Protein AF-0000000076349460 (afdb_homodimer)

Foldseek 3Di:
DPPPPPCVPDPPPPPDDDDPPPPPPPPPDPPPPPPPPPPPPVVVPVVVQAPPAPAAFDPDPPRVLLVLLVVVVCLVVVVDDDPVSHRDDPQVVVSVVCRNRVHDCNCSVVSNPVCPDPVHDVCVVCVSVVVVVVVVVVVVVVD/DDPPPPPVPDPPVPPDDDDPPPPPPPPDDPPPPPPPPPPPPPVCPVVVQAPPAPAAFDPDPPRVLLVLLVVVVCLVVQVDDDPVSHRDDPQVVVSVVCNNRVHDCNCSVVSNVVCPDPVHDVCVVCVSVVVVVVVVVVVVVVD

pLDDT: mean 71.78, std 30.07, range [22.56, 98.56]

Structure (mmCIF, N/CA/C/O backbone):
data_AF-0000000076349460-model_v1
#
loop_
_entity.id
_entity.type
_entity.pdbx_description
1 polymer 'DUF4373 domain-containing protein'
#
loop_
_atom_site.group_PDB
_atom_site.id
_atom_site.type_symbol
_atom_site.label_atom_id
_atom_site.label_alt_id
_atom_site.label_comp_id
_atom_site.label_asym_id
_atom_site.label_entity_id
_atom_site.label_seq_id
_atom_site.pdbx_PDB_ins_code
_atom_site.Cartn_x
_atom_site.Cartn_y
_atom_site.Cartn_z
_atom_site.occupancy
_atom_site.B_iso_or_equiv
_atom_site.auth_seq_id
_atom_site.auth_comp_id
_atom_site.auth_asym_id
_atom_site.auth_atom_id
_atom_site.pdbx_PDB_model_num
ATOM 1 N N . MET A 1 1 ? 68.25 60.25 -27.203 1 26.84 1 MET A N 1
ATOM 2 C CA . MET A 1 1 ? 69 59.219 -26.469 1 26.84 1 MET A CA 1
ATOM 3 C C . MET A 1 1 ? 68.938 59.5 -24.969 1 26.84 1 MET A C 1
ATOM 5 O O . MET A 1 1 ? 69.812 60.219 -24.438 1 26.84 1 MET A O 1
ATOM 9 N N . SER A 1 2 ? 67.812 59.781 -24.516 1 31.19 2 SER A N 1
ATOM 10 C CA . SER A 1 2 ? 67.312 60.219 -23.219 1 31.19 2 SER A CA 1
ATOM 11 C C . SER A 1 2 ? 67.625 59.188 -22.125 1 31.19 2 SER A C 1
ATOM 13 O O . SER A 1 2 ? 67.312 58 -22.266 1 31.19 2 SER A O 1
ATOM 15 N N . SER A 1 3 ? 68.75 59.438 -21.328 1 28.28 3 SER A N 1
ATOM 16 C CA . SER A 1 3 ? 69.5 58.625 -20.375 1 28.28 3 SER A CA 1
ATOM 17 C C . SER A 1 3 ? 68.562 58.156 -19.219 1 28.28 3 SER A C 1
ATOM 19 O O . SER A 1 3 ? 67.875 58.969 -18.641 1 28.28 3 SER A O 1
ATOM 21 N N . ILE A 1 4 ? 68.125 56.906 -19.172 1 29.41 4 ILE A N 1
ATOM 22 C CA . ILE A 1 4 ? 67.125 56.125 -18.391 1 29.41 4 ILE A CA 1
ATOM 23 C C . ILE A 1 4 ? 67.625 56 -16.938 1 29.41 4 ILE A C 1
ATOM 25 O O . ILE A 1 4 ? 68.625 55.344 -16.641 1 29.41 4 ILE A O 1
ATOM 29 N N . VAL A 1 5 ? 67.75 57.125 -16.219 1 27.08 5 VAL A N 1
ATOM 30 C CA . VAL A 1 5 ? 68.5 57.219 -14.969 1 27.08 5 VAL A CA 1
ATOM 31 C C . VAL A 1 5 ? 67.812 56.375 -13.883 1 27.08 5 VAL A C 1
ATOM 33 O O . VAL A 1 5 ? 66.625 56.594 -13.586 1 27.08 5 VAL A O 1
ATOM 36 N N . ASN A 1 6 ? 68.062 55.062 -13.836 1 26.44 6 ASN A N 1
ATOM 37 C CA . ASN A 1 6 ? 67.562 53.969 -12.977 1 26.44 6 ASN A CA 1
ATOM 38 C C . ASN A 1 6 ? 67.75 54.312 -11.5 1 26.44 6 ASN A C 1
ATOM 40 O O . ASN A 1 6 ? 68.938 54.312 -11.023 1 26.44 6 ASN A O 1
ATOM 44 N N . ASN A 1 7 ? 67.25 55.375 -11 1 25.12 7 ASN A N 1
ATOM 45 C CA . ASN A 1 7 ? 67.5 55.906 -9.672 1 25.12 7 ASN A CA 1
ATOM 46 C C . ASN A 1 7 ? 67.312 54.844 -8.594 1 25.12 7 ASN A C 1
ATOM 48 O O . ASN A 1 7 ? 66.125 54.406 -8.383 1 25.12 7 ASN A O 1
ATOM 52 N N . PHE A 1 8 ? 68.188 53.844 -8.516 1 30.62 8 PHE A N 1
ATOM 53 C CA . PHE A 1 8 ? 68.312 52.688 -7.633 1 30.62 8 PHE A CA 1
ATOM 54 C C . PHE A 1 8 ? 68.25 53.125 -6.172 1 30.62 8 PHE A C 1
ATOM 56 O O . PHE A 1 8 ? 69.062 53.875 -5.691 1 30.62 8 PHE A O 1
ATOM 63 N N . ALA A 1 9 ? 67.125 53.594 -5.793 1 26.09 9 ALA A N 1
ATOM 64 C CA . ALA A 1 9 ? 66.875 54.25 -4.508 1 26.09 9 ALA A CA 1
ATOM 65 C C . ALA A 1 9 ? 67.5 53.469 -3.369 1 26.09 9 ALA A C 1
ATOM 67 O O . ALA A 1 9 ? 67.625 52.25 -3.418 1 26.09 9 ALA A O 1
ATOM 68 N N . GLU A 1 10 ? 68.375 54.062 -2.547 1 26.27 10 GLU A N 1
ATOM 69 C CA . GLU A 1 10 ? 69.5 53.844 -1.632 1 26.27 10 GLU A CA 1
ATOM 70 C C . GLU A 1 10 ? 69.062 52.938 -0.473 1 26.27 10 GLU A C 1
ATOM 72 O O . GLU A 1 10 ? 69.938 52.219 0.083 1 26.27 10 GLU A O 1
ATOM 77 N N . ASN A 1 11 ? 68 53.188 0.235 1 28.48 11 ASN A N 1
ATOM 78 C CA . ASN A 1 11 ? 68.125 52.938 1.666 1 28.48 11 ASN A CA 1
ATOM 79 C C . ASN A 1 11 ? 68.312 51.438 1.958 1 28.48 11 ASN A C 1
ATOM 81 O O . ASN A 1 11 ? 67.312 50.688 1.853 1 28.48 11 ASN A O 1
ATOM 85 N N . SER A 1 12 ? 69.312 50.875 1.595 1 27.3 12 SER A N 1
ATOM 86 C CA . SER A 1 12 ? 69.875 49.531 1.654 1 27.3 12 SER A CA 1
ATOM 87 C C . SER A 1 12 ? 70 49.031 3.094 1 27.3 12 SER A C 1
ATOM 89 O O . SER A 1 12 ? 70.688 49.625 3.914 1 27.3 12 SER A O 1
ATOM 91 N N . VAL A 1 13 ? 68.938 48.688 3.674 1 27.67 13 VAL A N 1
ATOM 92 C CA . VAL A 1 13 ? 68.875 48.281 5.074 1 27.67 13 VAL A CA 1
ATOM 93 C C . VAL A 1 13 ? 69.812 47.125 5.305 1 27.67 13 VAL A C 1
ATOM 95 O O . VAL A 1 13 ? 69.812 46.125 4.562 1 27.67 13 VAL A O 1
ATOM 98 N N . THR A 1 14 ? 71 47.406 5.645 1 28.39 14 THR A N 1
ATOM 99 C CA . THR A 1 14 ? 72.062 46.469 5.902 1 28.39 14 THR A CA 1
ATOM 100 C C . THR A 1 14 ? 71.688 45.5 7.016 1 28.39 14 THR A C 1
ATOM 102 O O . THR A 1 14 ? 71.438 45.906 8.141 1 28.39 14 THR A O 1
ATOM 105 N N . MET A 1 15 ? 71 44.469 6.668 1 24.75 15 MET A N 1
ATOM 106 C CA . MET A 1 15 ? 70.625 43.438 7.602 1 24.75 15 MET A CA 1
ATOM 107 C C . MET A 1 15 ? 71.812 42.719 8.195 1 24.75 15 MET A C 1
ATOM 109 O O . MET A 1 15 ? 72.625 42.188 7.457 1 24.75 15 MET A O 1
ATOM 113 N N . ASN A 1 16 ? 72.312 43.312 9.242 1 25.19 16 ASN A N 1
ATOM 114 C CA . ASN A 1 16 ? 73.438 42.688 9.883 1 25.19 16 ASN A CA 1
ATOM 115 C C . ASN A 1 16 ? 73.125 41.25 10.305 1 25.19 16 ASN A C 1
ATOM 117 O O . ASN A 1 16 ? 72 40.938 10.641 1 25.19 16 ASN A O 1
ATOM 121 N N . ALA A 1 17 ? 74.125 40.219 10.102 1 25.92 17 ALA A N 1
ATOM 122 C CA . ALA A 1 17 ? 74.062 38.75 9.945 1 25.92 17 ALA A CA 1
ATOM 123 C C . ALA A 1 17 ? 73.438 38.094 11.164 1 25.92 17 ALA A C 1
ATOM 125 O O . ALA A 1 17 ? 72.5 37.312 11.023 1 25.92 17 ALA A O 1
ATOM 126 N N . GLY A 1 18 ? 74.062 37.812 12.164 1 27.78 18 GLY A N 1
ATOM 127 C CA . GLY A 1 18 ? 74.188 36.562 12.891 1 27.78 18 GLY A CA 1
ATOM 128 C C . GLY A 1 18 ? 73.062 36.312 13.883 1 27.78 18 GLY A C 1
ATOM 129 O O . GLY A 1 18 ? 72.938 35.188 14.398 1 27.78 18 GLY A O 1
ATOM 130 N N . SER A 1 19 ? 72.625 37.375 14.609 1 26.7 19 SER A N 1
ATOM 131 C CA . SER A 1 19 ? 72.188 37 15.961 1 26.7 19 SER A CA 1
ATOM 132 C C . SER A 1 19 ? 70.812 36.406 15.977 1 26.7 19 SER A C 1
ATOM 134 O O . SER A 1 19 ? 69.875 37 15.391 1 26.7 19 SER A O 1
ATOM 136 N N . THR A 1 20 ? 70.562 35.094 15.93 1 25.59 20 THR A N 1
ATOM 137 C CA . THR A 1 20 ? 69.312 34.375 15.797 1 25.59 20 THR A CA 1
ATOM 138 C C . THR A 1 20 ? 68.438 34.594 17.016 1 25.59 20 THR A C 1
ATOM 140 O O . THR A 1 20 ? 68.75 34.094 18.109 1 25.59 20 THR A O 1
ATOM 143 N N . MET A 1 21 ? 68.125 35.875 17.391 1 22.56 21 MET A N 1
ATOM 144 C CA . MET A 1 21 ? 67.375 36 18.656 1 22.56 21 MET A CA 1
ATOM 145 C C . MET A 1 21 ? 66 35.312 18.547 1 22.56 21 MET A C 1
ATOM 147 O O . MET A 1 21 ? 65.25 35.625 17.656 1 22.56 21 MET A O 1
ATOM 151 N N . ASN A 1 22 ? 65.812 34.031 18.906 1 24.3 22 ASN A N 1
ATOM 152 C CA . ASN A 1 22 ? 64.562 33.219 18.938 1 24.3 22 ASN A CA 1
ATOM 153 C C . ASN A 1 22 ? 63.5 33.844 19.812 1 24.3 22 ASN A C 1
ATOM 155 O O . ASN A 1 22 ? 63.5 33.656 21.031 1 24.3 22 ASN A O 1
ATOM 159 N N . GLY A 1 23 ? 63.375 35.156 19.844 1 23.62 23 GLY A N 1
ATOM 160 C CA . GLY A 1 23 ? 62.5 35.688 20.859 1 23.62 23 GLY A CA 1
ATOM 161 C C . GLY A 1 23 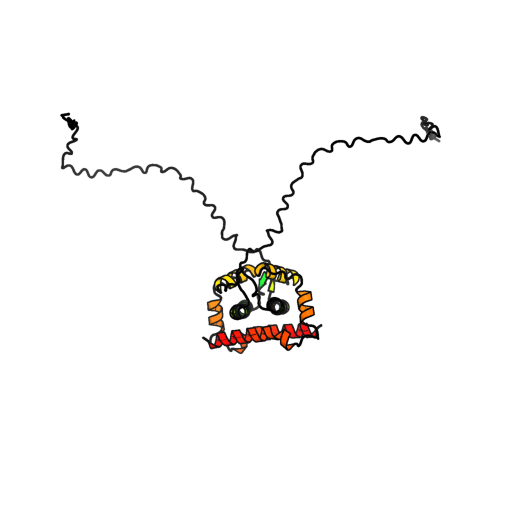? 61.062 35.25 20.672 1 23.62 23 GLY A C 1
ATOM 162 O O . GLY A 1 23 ? 60.594 35.094 19.547 1 23.62 23 GLY A O 1
ATOM 163 N N . ASP A 1 24 ? 60.469 34.5 21.625 1 28.61 24 ASP A N 1
ATOM 164 C CA . ASP A 1 24 ? 59.125 33.969 21.781 1 28.61 24 ASP A CA 1
ATOM 165 C C . ASP A 1 24 ? 58.094 35.094 21.781 1 28.61 24 ASP A C 1
ATOM 167 O O . ASP A 1 24 ? 58.125 35.969 22.641 1 28.61 24 ASP A O 1
ATOM 171 N N . VAL A 1 25 ? 57.906 35.719 20.625 1 30.31 25 VAL A N 1
ATOM 172 C CA . VAL A 1 25 ? 56.906 36.781 20.594 1 30.31 25 VAL A CA 1
ATOM 173 C C . VAL A 1 25 ? 55.531 36.25 20.984 1 30.31 25 VAL A C 1
ATOM 175 O O . VAL A 1 25 ? 55.031 35.281 20.375 1 30.31 25 VAL A O 1
ATOM 178 N N . HIS A 1 26 ? 55.125 36.312 22.219 1 30.25 26 HIS A N 1
ATOM 179 C CA . HIS A 1 26 ? 53.812 36 22.75 1 30.25 26 HIS A CA 1
ATOM 180 C C . HIS A 1 26 ? 52.75 36.938 22.172 1 30.25 26 HIS A C 1
ATOM 182 O O . HIS A 1 26 ? 52.844 38.156 22.328 1 30.25 26 HIS A O 1
ATOM 188 N N . ILE A 1 27 ? 52.281 36.688 21.047 1 25.67 27 ILE A N 1
ATOM 189 C CA . ILE A 1 27 ? 51.219 37.469 20.422 1 25.67 27 ILE A CA 1
ATOM 190 C C . ILE A 1 27 ? 49.938 37.312 21.219 1 25.67 27 ILE A C 1
ATOM 192 O O . ILE A 1 27 ? 49.469 36.219 21.469 1 25.67 27 ILE A O 1
ATOM 196 N N . GLU A 1 28 ? 49.656 38.281 22.062 1 25.88 28 GLU A N 1
ATOM 197 C CA . GLU A 1 28 ? 48.406 38.406 22.797 1 25.88 28 GLU A CA 1
ATOM 198 C C . GLU A 1 28 ? 47.219 38.375 21.859 1 25.88 28 GLU A C 1
ATOM 200 O O . GLU A 1 28 ? 47.219 39.062 20.828 1 25.88 28 GLU A O 1
ATOM 205 N N . ASN A 1 29 ? 46.531 37.281 21.891 1 25.89 29 ASN A N 1
ATOM 206 C CA . ASN A 1 29 ? 45.281 36.969 21.172 1 25.89 29 ASN A CA 1
ATOM 207 C C . ASN A 1 29 ? 44.25 38.062 21.344 1 25.89 29 ASN A C 1
ATOM 209 O O . ASN A 1 29 ? 43.875 38.406 22.453 1 25.89 29 ASN A O 1
ATOM 213 N N . VAL A 1 30 ? 44.25 39.094 20.5 1 29.33 30 VAL A N 1
ATOM 214 C CA . VAL A 1 30 ? 43.219 40.125 20.422 1 29.33 30 VAL A CA 1
ATOM 215 C C . VAL A 1 30 ? 41.844 39.469 20.516 1 29.33 30 VAL A C 1
ATOM 217 O O . VAL A 1 30 ? 41.625 38.375 19.969 1 29.33 30 VAL A O 1
ATOM 220 N N . ASN A 1 31 ? 41.094 39.844 21.547 1 27.72 31 ASN A N 1
ATOM 221 C CA . ASN A 1 31 ? 39.719 39.531 21.922 1 27.72 31 ASN A CA 1
ATOM 222 C C . ASN A 1 31 ? 38.75 39.688 20.75 1 27.72 31 ASN A C 1
ATOM 224 O O . ASN A 1 31 ? 38.562 40.781 20.25 1 27.72 31 ASN A O 1
ATOM 228 N N . GLN A 1 32 ? 38.844 38.875 19.703 1 28.86 32 GLN A N 1
ATOM 229 C CA . GLN A 1 32 ? 37.812 38.906 18.672 1 28.86 32 GLN A CA 1
ATOM 230 C C . GLN A 1 32 ? 36.438 39.031 19.297 1 28.86 32 GLN A C 1
ATOM 232 O O . GLN A 1 32 ? 36.156 38.406 20.328 1 28.86 32 GLN A O 1
ATOM 237 N N . GLY A 1 33 ? 35.781 40.188 19.078 1 31.7 33 GLY A N 1
ATOM 238 C CA . GLY A 1 33 ? 34.406 40.5 19.406 1 31.7 33 GLY A CA 1
ATOM 239 C C . GLY A 1 33 ? 33.469 39.312 19.25 1 31.7 33 GLY A C 1
ATOM 240 O O . GLY A 1 33 ? 33.75 38.375 18.484 1 31.7 33 GLY A O 1
ATOM 241 N N . LYS A 1 34 ? 32.75 39 20.312 1 32.41 34 LYS A N 1
ATOM 242 C CA . LYS A 1 34 ? 31.719 37.969 20.406 1 32.41 34 LYS A CA 1
ATOM 243 C C . LYS A 1 34 ? 30.781 38.031 19.203 1 32.41 34 LYS A C 1
ATOM 245 O O . LYS A 1 34 ? 30.141 39.062 18.953 1 32.41 34 LYS A O 1
ATOM 250 N N . ASP A 1 35 ? 31.25 37.594 18.078 1 32.47 35 ASP A N 1
ATOM 251 C CA . ASP A 1 35 ? 30.203 37.375 17.078 1 32.47 35 ASP A CA 1
ATOM 252 C C . ASP A 1 35 ? 28.938 36.812 17.719 1 32.47 35 ASP A C 1
ATOM 254 O O . ASP A 1 35 ? 29.016 35.844 18.484 1 32.47 35 ASP A O 1
ATOM 258 N N . GLU A 1 36 ? 28 37.688 18.047 1 34.62 36 GLU A N 1
ATOM 259 C CA . GLU A 1 36 ? 26.656 37.156 18.328 1 34.62 36 GLU A CA 1
ATOM 260 C C . GLU A 1 36 ? 26.344 35.938 17.469 1 34.62 36 GLU A C 1
ATOM 262 O O . GLU A 1 36 ? 26.438 36 16.25 1 34.62 36 GLU A O 1
ATOM 267 N N . GLY A 1 37 ? 26.719 34.781 17.938 1 34.91 37 GLY A N 1
ATOM 268 C CA . GLY A 1 37 ? 26.297 33.5 17.406 1 34.91 37 GLY A CA 1
ATOM 269 C C . GLY A 1 37 ? 24.875 33.531 16.859 1 34.91 37 GLY A C 1
ATOM 270 O O . GLY A 1 37 ? 23.922 33.844 17.562 1 34.91 37 GLY A O 1
ATOM 271 N N . ASN A 1 38 ? 24.797 34.188 15.656 1 34.31 38 ASN A N 1
ATOM 272 C CA . ASN A 1 38 ? 23.562 33.875 14.953 1 34.31 38 ASN A CA 1
ATOM 273 C C . ASN A 1 38 ? 23.047 32.469 15.305 1 34.31 38 ASN A C 1
ATOM 275 O O . ASN A 1 38 ? 23.719 31.484 15.039 1 34.31 38 ASN A O 1
ATOM 279 N N . THR A 1 39 ? 22.484 32.375 16.484 1 36.22 39 THR A N 1
ATOM 280 C CA . THR A 1 39 ? 21.641 31.188 16.641 1 36.22 39 THR A CA 1
ATOM 281 C C . THR A 1 39 ? 20.953 30.828 15.336 1 36.22 39 THR A C 1
ATOM 283 O O . THR A 1 39 ? 20.062 31.562 14.875 1 36.22 39 THR A O 1
ATOM 286 N N . THR A 1 40 ? 21.734 30.547 14.328 1 37.22 40 THR A N 1
ATOM 287 C CA . THR A 1 40 ? 20.984 29.844 13.297 1 37.22 40 THR A CA 1
ATOM 288 C C . THR A 1 40 ? 19.891 28.984 13.914 1 37.22 40 THR A C 1
ATOM 290 O O . THR A 1 40 ? 20.156 28.125 14.758 1 37.22 40 THR A O 1
ATOM 293 N N . GLU A 1 41 ? 18.766 29.562 14.25 1 37 41 GLU A N 1
ATOM 294 C CA . GLU A 1 41 ? 17.609 28.688 14.367 1 37 41 GLU A CA 1
ATOM 295 C C . GLU A 1 41 ? 17.766 27.453 13.469 1 37 41 GLU A C 1
ATOM 297 O O . GLU A 1 41 ? 17.75 27.562 12.242 1 37 41 GLU A O 1
ATOM 302 N N . THR A 1 42 ? 18.703 26.641 13.719 1 37.06 42 THR A N 1
ATOM 303 C CA . THR A 1 42 ? 18.422 25.297 13.234 1 37.06 42 THR A CA 1
ATOM 304 C C . THR A 1 42 ? 16.922 25 13.289 1 37.06 42 THR A C 1
ATOM 306 O O . THR A 1 42 ? 16.375 24.75 14.359 1 37.06 42 THR A O 1
ATOM 309 N N . THR A 1 43 ? 16.062 25.922 12.852 1 37.84 43 THR A N 1
ATOM 310 C CA . THR A 1 43 ? 14.773 25.344 12.516 1 37.84 43 THR A CA 1
ATOM 311 C C . THR A 1 43 ? 14.914 23.844 12.219 1 37.84 43 THR A C 1
ATOM 313 O O . THR A 1 43 ? 15.68 23.453 11.336 1 37.84 43 THR A O 1
ATOM 316 N N . ASN A 1 44 ? 15.016 23.031 13.211 1 34.5 44 ASN A N 1
ATOM 317 C CA . ASN A 1 44 ? 14.953 21.578 13.156 1 34.5 44 ASN A CA 1
ATOM 318 C C . ASN A 1 44 ? 14.234 21.094 11.906 1 34.5 44 ASN A C 1
ATOM 320 O O . ASN A 1 44 ? 13.016 21.203 11.805 1 34.5 44 ASN A O 1
ATOM 324 N N . ASP A 1 45 ? 14.602 21.375 10.75 1 42.19 45 ASP A N 1
ATOM 325 C CA . ASP A 1 45 ? 14.305 20.562 9.57 1 42.19 45 ASP A CA 1
ATOM 326 C C . ASP A 1 45 ? 13.82 19.172 9.961 1 42.19 45 ASP A C 1
ATOM 328 O O . ASP A 1 45 ? 13.336 18.422 9.117 1 42.19 45 ASP A O 1
ATOM 332 N N . SER A 1 46 ? 14.312 18.641 11.102 1 42.81 46 SER A N 1
ATOM 333 C CA . SER A 1 46 ? 13.891 17.359 11.633 1 42.81 46 SER A CA 1
ATOM 334 C C . SER A 1 46 ? 12.406 17.375 11.984 1 42.81 46 SER A C 1
ATOM 336 O O . SER A 1 46 ? 11.812 16.312 12.234 1 42.81 46 SER A O 1
ATOM 338 N N . GLU A 1 47 ? 11.898 18.453 12.523 1 45.56 47 GLU A N 1
ATOM 339 C CA . GLU A 1 47 ? 10.492 18.578 12.875 1 45.56 47 GLU A CA 1
ATOM 340 C C . GLU A 1 47 ? 9.594 18.391 11.656 1 45.56 47 GLU A C 1
ATOM 342 O O . GLU A 1 47 ? 8.461 17.938 11.773 1 45.56 47 GLU A O 1
ATOM 347 N N . GLN A 1 48 ? 9.992 19.125 10.562 1 46.94 48 GLN A N 1
ATOM 348 C CA . GLN A 1 48 ? 9.219 18.953 9.336 1 46.94 48 GLN A CA 1
ATOM 349 C C . GLN A 1 48 ? 8.992 17.484 9.016 1 46.94 48 GLN A C 1
ATOM 351 O O . GLN A 1 48 ? 8.219 17.141 8.125 1 46.94 48 GLN A O 1
ATOM 356 N N . LYS A 1 49 ? 9.875 16.625 9.625 1 56.81 49 LYS A N 1
ATOM 357 C CA . LYS A 1 49 ? 10.016 15.281 9.055 1 56.81 49 LYS A CA 1
ATOM 358 C C . LYS A 1 49 ? 8.969 14.328 9.625 1 56.81 49 LYS A C 1
ATOM 360 O O . LYS A 1 49 ? 8.734 13.258 9.07 1 56.81 49 LYS A O 1
ATOM 365 N N . GLN A 1 50 ? 8.383 14.727 10.758 1 72.44 50 GLN A N 1
ATOM 366 C CA . GLN A 1 50 ? 7.477 13.703 11.281 1 72.44 50 GLN A CA 1
ATOM 367 C C . GLN A 1 50 ? 6.023 14.07 11.008 1 72.44 50 GLN A C 1
ATOM 369 O O . GLN A 1 50 ? 5.598 15.195 11.266 1 72.44 50 GLN A O 1
ATOM 374 N N . LEU A 1 51 ? 5.223 13.359 10.258 1 87.62 51 LEU A N 1
ATOM 375 C CA . LEU A 1 51 ? 3.82 13.531 9.898 1 87.62 51 LEU A CA 1
ATOM 376 C C . LEU A 1 51 ? 2.928 13.398 11.133 1 87.62 51 LEU A C 1
ATOM 378 O O . LEU A 1 51 ? 1.777 13.844 11.117 1 87.62 51 LEU A O 1
ATOM 382 N N . LYS A 1 52 ? 3.402 13.117 12.273 1 87.69 52 LYS A N 1
ATOM 383 C CA . LYS A 1 52 ? 2.621 12.781 13.461 1 87.69 52 LYS A CA 1
ATOM 384 C C . LYS A 1 52 ? 1.485 11.82 13.125 1 87.69 52 LYS A C 1
ATOM 386 O O . LYS A 1 52 ? 0.359 11.992 13.594 1 87.69 52 LYS A O 1
ATOM 391 N N . SER A 1 53 ? 1.63 10.977 12.188 1 95.06 53 SER A N 1
ATOM 392 C CA . SER A 1 53 ? 0.711 9.906 11.828 1 95.06 53 SER A CA 1
ATOM 393 C C . SER A 1 53 ? 0.587 8.883 12.953 1 95.06 53 SER A C 1
ATOM 395 O O . SER A 1 53 ? 1.586 8.5 13.57 1 95.06 53 SER A O 1
ATOM 397 N N . PRO A 1 54 ? -0.597 8.461 13.203 1 95.44 54 PRO A N 1
ATOM 398 C CA . PRO A 1 54 ? -0.755 7.418 14.219 1 95.44 54 PRO A CA 1
ATOM 399 C C . PRO A 1 54 ? -0.518 6.016 13.664 1 95.44 54 PRO A C 1
ATOM 401 O O . PRO A 1 54 ? -0.612 5.031 14.406 1 95.44 54 PRO A O 1
ATOM 404 N N . LEU A 1 55 ? -0.218 5.859 12.391 1 97.25 55 LEU A N 1
ATOM 405 C CA . LEU A 1 55 ? -0.15 4.555 11.742 1 97.25 55 LEU A CA 1
ATOM 406 C C . LEU A 1 55 ? 1.198 3.889 12 1 97.25 55 LEU A C 1
ATOM 408 O O . LEU A 1 55 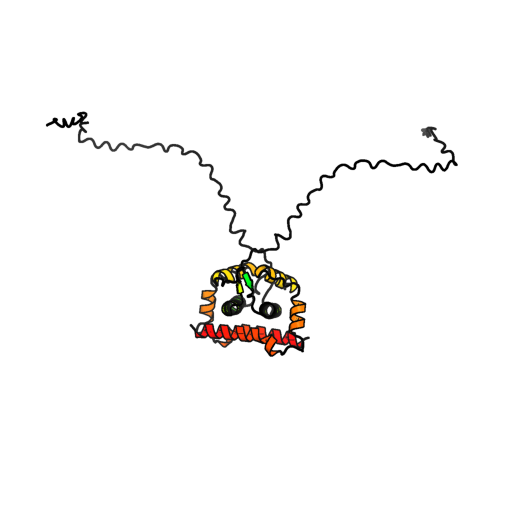? 2.238 4.551 11.969 1 97.25 55 LEU A O 1
ATOM 412 N N . ARG A 1 56 ? 1.104 2.596 12.188 1 97.38 56 ARG A N 1
ATOM 413 C CA . ARG A 1 56 ? 2.273 1.723 12.234 1 97.38 56 ARG A CA 1
ATOM 414 C C . ARG A 1 56 ? 1.984 0.387 11.555 1 97.38 56 ARG A C 1
ATOM 416 O O . ARG A 1 56 ? 0.833 -0.05 11.5 1 97.38 56 ARG A O 1
ATOM 423 N N . LEU A 1 57 ? 3.021 -0.176 11.047 1 97.94 57 LEU A N 1
ATOM 424 C CA . LEU A 1 57 ? 2.869 -1.564 10.633 1 97.94 57 LEU A CA 1
ATOM 425 C C . LEU A 1 57 ? 2.736 -2.486 11.836 1 97.94 57 LEU A C 1
ATOM 427 O O . LEU A 1 57 ? 3.336 -2.232 12.883 1 97.94 57 LEU A O 1
ATOM 431 N N . SER A 1 58 ? 1.989 -3.508 11.633 1 97.31 58 SER A N 1
ATOM 432 C CA . SER A 1 58 ? 1.897 -4.512 12.688 1 97.31 58 SER A CA 1
ATOM 433 C C . SER A 1 58 ? 3.27 -5.086 13.023 1 97.31 58 SER A C 1
ATOM 435 O O . SER A 1 58 ? 4.148 -5.16 12.164 1 97.31 58 SER A O 1
ATOM 437 N N . ARG A 1 59 ? 3.381 -5.551 14.258 1 92.81 59 ARG A N 1
ATOM 438 C CA . ARG A 1 59 ? 4.66 -6.047 14.758 1 92.81 59 ARG A CA 1
ATOM 439 C C . ARG A 1 59 ? 4.867 -7.508 14.367 1 92.81 59 ARG A C 1
ATOM 441 O O . ARG A 1 59 ? 5.914 -8.094 14.664 1 92.81 59 ARG A O 1
ATOM 448 N N . LYS A 1 60 ? 3.943 -7.992 13.664 1 91.69 60 LYS A N 1
ATOM 449 C CA . LYS A 1 60 ? 4.094 -9.367 13.203 1 91.69 60 LYS A CA 1
ATOM 450 C C . LYS A 1 60 ? 5.336 -9.523 12.328 1 91.69 60 LYS A C 1
ATOM 452 O O . LYS A 1 60 ? 5.672 -8.625 11.555 1 91.69 60 LYS A O 1
ATOM 457 N N . LYS A 1 61 ? 5.902 -10.695 12.492 1 91.62 61 LYS A N 1
ATOM 458 C CA . LYS A 1 61 ? 7.109 -10.992 11.719 1 91.62 61 LYS A CA 1
ATOM 459 C C . LYS A 1 61 ? 6.836 -10.898 10.219 1 91.62 61 LYS A C 1
ATOM 461 O O . LYS A 1 61 ? 5.816 -11.398 9.734 1 91.62 61 LYS A O 1
ATOM 466 N N . GLY A 1 62 ? 7.711 -10.195 9.531 1 93.56 62 GLY A N 1
ATOM 467 C CA . GLY A 1 62 ? 7.668 -10.18 8.078 1 93.56 62 GLY A CA 1
ATOM 468 C C . GLY A 1 62 ? 6.816 -9.047 7.52 1 93.56 62 GLY A C 1
ATOM 469 O O . GLY A 1 62 ? 6.793 -8.828 6.309 1 93.56 62 GLY A O 1
ATOM 470 N N . THR A 1 63 ? 6.145 -8.32 8.438 1 96.81 63 THR A N 1
ATOM 471 C CA . THR A 1 63 ? 5.219 -7.293 7.961 1 96.81 63 THR A CA 1
ATOM 472 C C . THR A 1 63 ? 5.969 -6.199 7.203 1 96.81 63 THR A C 1
ATOM 474 O O . THR A 1 63 ? 5.5 -5.719 6.168 1 96.81 63 THR A O 1
ATOM 477 N N . LYS A 1 64 ? 7.109 -5.824 7.672 1 96.81 64 LYS A N 1
ATOM 478 C CA . LYS A 1 64 ? 7.879 -4.762 7.027 1 96.81 64 LYS A CA 1
ATOM 479 C C . LYS A 1 64 ? 8.297 -5.164 5.613 1 96.81 64 LYS A C 1
ATOM 481 O O . LYS A 1 64 ? 8.086 -4.414 4.66 1 96.81 64 LYS A O 1
ATOM 486 N N . ILE A 1 65 ? 8.836 -6.352 5.469 1 96 65 ILE A N 1
ATOM 487 C CA . ILE A 1 65 ? 9.312 -6.777 4.156 1 96 65 ILE A CA 1
ATOM 488 C C . ILE A 1 65 ? 8.125 -7 3.223 1 96 65 ILE A C 1
ATOM 490 O O . ILE A 1 65 ? 8.203 -6.727 2.021 1 96 65 ILE A O 1
ATOM 494 N N . ASP A 1 66 ? 7.016 -7.48 3.764 1 96.94 66 ASP A N 1
ATOM 495 C CA . ASP A 1 66 ? 5.793 -7.605 2.975 1 96.94 66 ASP A CA 1
ATOM 496 C C . ASP A 1 66 ? 5.344 -6.25 2.439 1 96.94 66 ASP A C 1
ATOM 498 O O . ASP A 1 66 ? 4.961 -6.133 1.273 1 96.94 66 ASP A O 1
ATOM 502 N N . PHE A 1 67 ? 5.43 -5.297 3.312 1 98 67 PHE A N 1
ATOM 503 C CA . PHE A 1 67 ? 5.062 -3.941 2.924 1 98 67 PHE A CA 1
ATOM 504 C C . PHE A 1 67 ? 5.969 -3.432 1.812 1 98 67 PHE A C 1
ATOM 506 O O . PHE A 1 67 ? 5.492 -2.885 0.815 1 98 67 PHE A O 1
ATOM 513 N N . ILE A 1 68 ? 7.207 -3.609 1.948 1 97.81 68 ILE A N 1
ATOM 514 C CA . ILE A 1 68 ? 8.188 -3.168 0.96 1 97.81 68 ILE A CA 1
ATOM 515 C C . ILE A 1 68 ? 7.914 -3.857 -0.376 1 97.81 68 ILE A C 1
ATOM 517 O O . ILE A 1 68 ? 7.934 -3.213 -1.428 1 97.81 68 ILE A O 1
ATOM 521 N N . ARG A 1 69 ? 7.594 -5.117 -0.374 1 96.94 69 ARG A N 1
ATOM 522 C CA . ARG A 1 69 ? 7.32 -5.863 -1.597 1 96.94 69 ARG A CA 1
ATOM 523 C C . ARG A 1 69 ? 6.09 -5.309 -2.311 1 96.94 69 ARG A C 1
ATOM 525 O O . ARG A 1 69 ? 6.133 -5.043 -3.514 1 96.94 69 ARG A O 1
ATOM 532 N N . VAL A 1 70 ? 5.074 -5.137 -1.562 1 98.44 70 VAL A N 1
ATOM 533 C CA . VAL A 1 70 ? 3.814 -4.68 -2.139 1 98.44 70 VAL A CA 1
ATOM 534 C C . VAL A 1 70 ? 3.98 -3.268 -2.689 1 98.44 70 VAL A C 1
ATOM 536 O O . VAL A 1 70 ? 3.592 -2.988 -3.826 1 98.44 70 VAL A O 1
ATOM 539 N N . MET A 1 71 ? 4.594 -2.383 -1.938 1 98.44 71 MET A N 1
ATOM 540 C CA . MET A 1 71 ? 4.715 -0.986 -2.346 1 98.44 71 MET A CA 1
ATOM 541 C C . MET A 1 71 ? 5.754 -0.829 -3.451 1 98.44 71 MET A C 1
ATOM 543 O O . MET A 1 71 ? 5.613 0.029 -4.324 1 98.44 71 MET A O 1
ATOM 547 N N . ASN A 1 72 ? 6.773 -1.727 -3.445 1 97.94 72 ASN A N 1
ATOM 548 C CA . ASN A 1 72 ? 7.707 -1.744 -4.57 1 97.94 72 ASN A CA 1
ATOM 549 C C . ASN A 1 72 ? 7.012 -2.158 -5.863 1 97.94 72 ASN A C 1
ATOM 551 O O . ASN A 1 72 ? 7.219 -1.539 -6.91 1 97.94 72 ASN A O 1
ATOM 555 N N . ALA A 1 73 ? 6.23 -3.217 -5.793 1 98 73 ALA A N 1
ATOM 556 C CA . ALA A 1 73 ? 5.469 -3.643 -6.965 1 98 73 ALA A CA 1
ATOM 557 C C . ALA A 1 73 ? 4.535 -2.537 -7.445 1 98 73 ALA A C 1
ATOM 559 O O . ALA A 1 73 ? 4.438 -2.275 -8.648 1 98 73 ALA A O 1
ATOM 560 N N . TRP A 1 74 ? 3.854 -1.847 -6.516 1 98.56 74 TRP A N 1
ATOM 561 C CA . TRP A 1 74 ? 2.979 -0.722 -6.828 1 98.56 74 TRP A CA 1
ATOM 562 C C . TRP A 1 74 ? 3.736 0.363 -7.586 1 98.56 74 TRP A C 1
ATOM 564 O O . TRP A 1 74 ? 3.256 0.868 -8.602 1 98.56 74 TRP A O 1
ATOM 574 N N . TYR A 1 75 ? 4.895 0.647 -7.098 1 98.38 75 TYR A N 1
ATOM 575 C CA . TYR A 1 75 ? 5.762 1.646 -7.715 1 98.38 75 TYR A CA 1
ATOM 576 C C . TYR A 1 75 ? 6.176 1.221 -9.117 1 98.38 75 TYR A C 1
ATOM 578 O O . TYR A 1 75 ? 6.066 1.999 -10.062 1 98.38 75 TYR A O 1
ATOM 586 N N . GLU A 1 76 ? 6.555 -0.016 -9.266 1 97.69 76 GLU A N 1
ATOM 587 C CA . GLU A 1 76 ? 7.086 -0.518 -10.523 1 97.69 76 GLU A CA 1
ATOM 588 C C . GLU A 1 76 ? 5.984 -0.67 -11.57 1 97.69 76 GLU A C 1
ATOM 590 O O . GLU A 1 76 ? 6.254 -0.663 -12.773 1 97.69 76 GLU A O 1
ATOM 595 N N . CYS A 1 77 ? 4.82 -0.767 -11.117 1 97.94 77 CYS A N 1
ATOM 596 C CA . CYS A 1 77 ? 3.676 -0.813 -12.023 1 97.94 77 CYS A CA 1
ATOM 597 C C . CYS A 1 77 ? 3.297 0.585 -12.492 1 97.94 77 CYS A C 1
ATOM 599 O O . CYS A 1 77 ? 2.352 0.75 -13.266 1 97.94 77 CYS A O 1
ATOM 601 N N . GLY A 1 78 ? 3.928 1.603 -12.008 1 97.38 78 GLY A N 1
ATOM 602 C CA . GLY A 1 78 ? 3.676 2.967 -12.445 1 97.38 78 GLY A CA 1
ATOM 603 C C . GLY A 1 78 ? 2.416 3.562 -11.844 1 97.38 78 GLY A C 1
ATOM 604 O O . GLY A 1 78 ? 1.766 4.406 -12.469 1 97.38 78 GLY A O 1
ATOM 605 N N . LYS A 1 79 ? 2.121 3.154 -10.578 1 97.81 79 LYS A N 1
ATOM 606 C CA . LYS A 1 79 ? 0.844 3.547 -9.992 1 97.81 79 LYS A CA 1
ATOM 607 C C . LYS A 1 79 ? 0.994 4.809 -9.148 1 97.81 79 LYS A C 1
ATOM 609 O O . LYS A 1 79 ? 0.011 5.32 -8.609 1 97.81 79 LYS A O 1
ATOM 614 N N . VAL A 1 80 ? 2.156 5.316 -9.031 1 98.19 80 VAL A N 1
ATOM 615 C CA . VAL A 1 80 ? 2.418 6.52 -8.258 1 98.19 80 VAL A CA 1
ATOM 616 C C . VAL A 1 80 ? 3.213 7.516 -9.094 1 98.19 80 VAL A C 1
ATOM 618 O O . VAL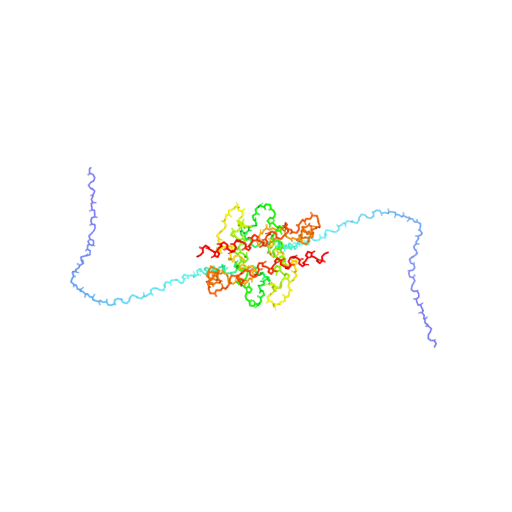 A 1 80 ? 4.066 7.125 -9.891 1 98.19 80 VAL A O 1
ATOM 621 N N . GLU A 1 81 ? 2.881 8.711 -8.914 1 97.75 81 GLU A N 1
ATOM 622 C CA . GLU A 1 81 ? 3.543 9.82 -9.594 1 97.75 81 GLU A CA 1
ATOM 623 C C . GLU A 1 81 ? 3.643 11.047 -8.688 1 97.75 81 GLU A C 1
ATOM 625 O O . GLU A 1 81 ? 3.109 11.047 -7.578 1 97.75 81 GLU A O 1
ATOM 630 N N . ASP A 1 82 ? 4.363 12 -9.117 1 96 82 ASP A N 1
ATOM 631 C CA . ASP A 1 82 ? 4.41 13.25 -8.359 1 96 82 ASP A CA 1
ATOM 632 C C . ASP A 1 82 ? 3.26 14.172 -8.758 1 96 82 ASP A C 1
ATOM 634 O O . ASP A 1 82 ? 2.4 13.789 -9.555 1 96 82 ASP A O 1
ATOM 638 N N . MET A 1 83 ? 3.232 15.344 -8.203 1 92.75 83 MET A N 1
ATOM 639 C CA . MET A 1 83 ? 2.133 16.281 -8.383 1 92.75 83 MET A CA 1
ATOM 640 C C . MET A 1 83 ? 2.057 16.766 -9.828 1 92.75 83 MET A C 1
ATOM 642 O O . MET A 1 83 ? 1.009 17.234 -10.281 1 92.75 83 MET A O 1
ATOM 646 N N . ASN A 1 84 ? 3.135 16.578 -10.586 1 94.06 84 ASN A N 1
ATOM 647 C CA . ASN A 1 84 ? 3.188 17.016 -11.969 1 94.06 84 ASN A CA 1
ATOM 648 C C . ASN A 1 84 ? 2.996 15.859 -12.938 1 94.06 84 ASN A C 1
ATOM 650 O O . ASN A 1 84 ? 3.057 16.047 -14.156 1 94.06 84 ASN A O 1
ATOM 654 N N . GLY A 1 85 ? 2.85 14.672 -12.453 1 94.56 85 GLY A N 1
ATOM 655 C CA . GLY A 1 85 ? 2.639 13.5 -13.289 1 94.56 85 GLY A CA 1
ATOM 656 C C . GLY A 1 85 ? 3.93 12.805 -13.688 1 94.56 85 GLY A C 1
ATOM 657 O O . GLY A 1 85 ? 3.928 11.914 -14.539 1 94.56 85 GLY A O 1
ATOM 658 N N . ASN A 1 86 ? 4.953 13.219 -13.039 1 95.62 86 ASN A N 1
ATOM 659 C CA . ASN A 1 86 ? 6.246 12.609 -13.328 1 95.62 86 ASN A CA 1
ATOM 660 C C . ASN A 1 86 ? 6.543 11.445 -12.383 1 95.62 86 ASN A C 1
ATOM 662 O O . ASN A 1 86 ? 5.93 11.336 -11.32 1 95.62 8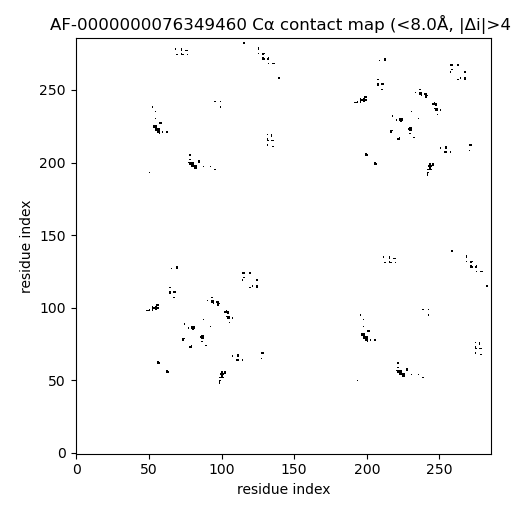6 ASN A O 1
ATOM 666 N N . LYS A 1 87 ? 7.461 10.695 -12.867 1 94.88 87 LYS A N 1
ATOM 667 C CA . LYS A 1 87 ? 7.918 9.594 -12.023 1 94.88 87 LYS A CA 1
ATOM 668 C C . LYS A 1 87 ? 8.719 10.109 -10.828 1 94.88 87 LYS A C 1
ATOM 670 O O . LYS A 1 87 ? 9.594 10.969 -10.984 1 94.88 87 LYS A O 1
ATOM 675 N N . LEU A 1 88 ? 8.469 9.562 -9.672 1 95.19 88 LEU A N 1
ATOM 676 C CA . LEU A 1 88 ? 9.227 9.812 -8.453 1 95.19 88 LEU A CA 1
ATOM 677 C C . LEU A 1 88 ? 10.414 8.859 -8.344 1 95.19 88 LEU A C 1
ATOM 679 O O . LEU A 1 88 ? 10.406 7.785 -8.945 1 95.19 88 LEU A O 1
ATOM 683 N N . THR A 1 89 ? 11.344 9.383 -7.578 1 96.81 89 THR A N 1
ATOM 684 C CA . THR A 1 89 ? 12.344 8.375 -7.242 1 96.81 89 THR A CA 1
ATOM 685 C C . THR A 1 89 ? 11.789 7.371 -6.234 1 96.81 89 THR A C 1
ATOM 687 O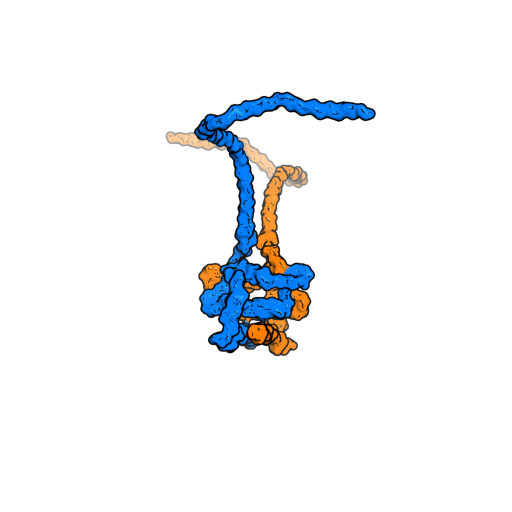 O . THR A 1 89 ? 10.969 7.73 -5.383 1 96.81 89 THR A O 1
ATOM 690 N N . LYS A 1 90 ? 12.25 6.238 -6.398 1 97.19 90 LYS A N 1
ATOM 691 C CA . LYS A 1 90 ? 11.812 5.207 -5.457 1 97.19 90 LYS A CA 1
ATOM 692 C C . LYS A 1 90 ? 12.211 5.562 -4.027 1 97.19 90 LYS A C 1
ATOM 694 O O . LYS A 1 90 ? 11.477 5.266 -3.082 1 97.19 90 LYS A O 1
ATOM 699 N N . LYS A 1 91 ? 13.289 6.195 -3.834 1 97.19 91 LYS A N 1
ATOM 700 C CA . LYS A 1 91 ? 13.758 6.645 -2.529 1 97.19 91 LYS A CA 1
ATOM 701 C C . LYS A 1 91 ? 12.766 7.613 -1.888 1 97.19 91 LYS A C 1
ATOM 703 O O . LYS A 1 91 ? 12.414 7.465 -0.715 1 97.19 91 LYS A O 1
ATOM 708 N N . ASP A 1 92 ? 12.305 8.555 -2.645 1 96.62 92 ASP A N 1
ATOM 709 C CA . ASP A 1 92 ? 11.328 9.516 -2.131 1 96.62 92 ASP A CA 1
ATOM 710 C C . ASP A 1 92 ? 10.016 8.828 -1.772 1 96.62 92 ASP A C 1
ATOM 712 O O . ASP A 1 92 ? 9.422 9.117 -0.734 1 96.62 92 ASP A O 1
ATOM 716 N N . TYR A 1 93 ? 9.648 7.988 -2.604 1 97.94 93 TYR A N 1
ATOM 717 C CA . TYR A 1 93 ? 8.422 7.227 -2.393 1 97.94 93 TYR A CA 1
ATOM 718 C C . TYR A 1 93 ? 8.477 6.461 -1.075 1 97.94 93 TYR A C 1
ATOM 720 O O . TYR A 1 93 ? 7.594 6.613 -0.228 1 97.94 93 TYR A O 1
ATOM 728 N N . PHE A 1 94 ? 9.555 5.773 -0.799 1 98.25 94 PHE A N 1
ATOM 729 C CA . PHE A 1 94 ? 9.664 4.969 0.411 1 98.25 94 PHE A CA 1
ATOM 730 C C . PHE A 1 94 ? 9.914 5.852 1.628 1 98.25 94 PHE A C 1
ATOM 732 O O . PHE A 1 94 ? 9.508 5.508 2.742 1 98.25 94 PHE A O 1
ATOM 739 N N . ASP A 1 95 ? 10.516 6.957 1.417 1 97.69 95 ASP A N 1
ATOM 740 C CA . ASP A 1 95 ? 10.672 7.898 2.521 1 97.69 95 ASP A CA 1
ATOM 741 C C . ASP A 1 95 ? 9.312 8.367 3.047 1 97.69 95 ASP A C 1
ATOM 743 O O . ASP A 1 95 ? 9.07 8.336 4.254 1 97.69 95 ASP A O 1
ATOM 747 N N . TRP A 1 96 ? 8.492 8.703 2.156 1 97.56 96 TRP A N 1
ATOM 748 C CA . TRP A 1 96 ? 7.168 9.188 2.545 1 97.56 96 TRP A CA 1
ATOM 749 C C . TRP A 1 96 ? 6.332 8.062 3.148 1 97.56 96 TRP A C 1
ATOM 751 O O . TRP A 1 96 ? 5.602 8.281 4.117 1 97.56 96 TRP A O 1
ATOM 761 N N . LEU A 1 97 ? 6.445 6.891 2.605 1 97.88 97 LEU A N 1
ATOM 762 C CA . LEU A 1 97 ? 5.762 5.746 3.203 1 97.88 97 LEU A CA 1
ATOM 763 C C . LEU A 1 97 ? 6.27 5.488 4.617 1 97.88 97 LEU A C 1
ATOM 765 O O . LEU A 1 97 ? 5.48 5.223 5.527 1 97.88 97 LEU A O 1
ATOM 769 N N . GLY A 1 98 ? 7.566 5.566 4.727 1 98 98 GLY A N 1
ATOM 770 C CA . GLY A 1 98 ? 8.156 5.387 6.043 1 98 98 GLY A CA 1
ATOM 771 C C . GLY A 1 98 ? 7.684 6.41 7.055 1 98 98 GLY A C 1
ATOM 772 O O . GLY A 1 98 ? 7.391 6.066 8.203 1 98 98 GLY A O 1
ATOM 773 N N . ARG A 1 99 ? 7.543 7.602 6.656 1 96.94 99 ARG A N 1
ATOM 774 C CA . ARG A 1 99 ? 7.035 8.656 7.527 1 96.94 99 ARG A CA 1
ATOM 775 C C . ARG A 1 99 ? 5.59 8.383 7.938 1 96.94 99 ARG A C 1
ATOM 777 O O . ARG A 1 99 ? 5.223 8.578 9.094 1 96.94 99 ARG A O 1
ATOM 784 N N . LEU A 1 100 ? 4.844 7.953 7.02 1 97.31 100 LEU A N 1
ATOM 785 C CA . LEU A 1 100 ? 3.436 7.695 7.297 1 97.31 100 LEU A CA 1
ATOM 786 C C . LEU A 1 100 ? 3.279 6.578 8.32 1 97.31 100 LEU A C 1
ATOM 788 O O . LEU A 1 100 ? 2.461 6.68 9.242 1 97.31 100 LEU A O 1
ATOM 792 N N . PHE A 1 101 ? 4.066 5.547 8.172 1 97.44 101 PHE A N 1
ATOM 793 C CA . PHE A 1 101 ? 3.879 4.355 8.992 1 97.44 101 PHE A CA 1
ATOM 794 C C . PHE A 1 101 ? 4.887 4.32 10.133 1 97.44 101 PHE A C 1
ATOM 796 O O . PHE A 1 101 ? 5.023 3.303 10.812 1 97.44 101 PHE A O 1
ATOM 803 N N . ASN A 1 102 ? 5.656 5.375 10.266 1 95.62 102 ASN A N 1
ATOM 804 C CA . ASN A 1 102 ? 6.602 5.523 11.367 1 95.62 102 ASN A CA 1
ATOM 805 C C . ASN A 1 102 ? 7.621 4.391 11.398 1 95.62 102 ASN A C 1
ATOM 807 O O . ASN A 1 102 ? 7.867 3.793 12.445 1 95.62 102 ASN A O 1
ATOM 811 N N . ILE A 1 103 ? 8.172 4.102 10.266 1 96.12 103 ILE A N 1
ATOM 812 C CA . ILE A 1 103 ? 9.195 3.072 10.117 1 96.12 103 ILE A CA 1
ATOM 813 C C . ILE A 1 103 ? 10.305 3.578 9.195 1 96.12 103 ILE A C 1
ATOM 815 O O . ILE A 1 103 ? 10.039 4.285 8.219 1 96.12 103 ILE A O 1
ATOM 819 N N . ASP A 1 104 ? 11.469 3.18 9.562 1 95.88 104 ASP A N 1
ATOM 820 C CA . ASP A 1 104 ? 12.594 3.496 8.688 1 95.88 104 ASP A CA 1
ATOM 821 C C . ASP A 1 104 ? 12.625 2.566 7.477 1 95.88 104 ASP A C 1
ATOM 823 O O . ASP A 1 104 ? 12.836 1.359 7.621 1 95.88 104 ASP A O 1
ATOM 827 N N . LEU A 1 105 ? 12.477 3.189 6.25 1 97.38 105 LEU A N 1
ATOM 828 C CA . LEU A 1 105 ? 12.508 2.4 5.023 1 97.38 105 LEU A CA 1
ATOM 829 C C . LEU A 1 105 ? 13.68 2.814 4.141 1 97.38 105 LEU A C 1
ATOM 831 O O . LEU A 1 105 ? 13.672 2.57 2.934 1 97.38 105 LEU A O 1
ATOM 835 N N . SER A 1 106 ? 14.656 3.428 4.68 1 96.38 106 SER A N 1
ATOM 836 C CA . SER A 1 106 ? 15.82 3.854 3.914 1 96.38 106 SER A CA 1
ATOM 837 C C . SER A 1 106 ? 16.578 2.654 3.35 1 96.38 106 SER A C 1
ATOM 839 O O . SER A 1 106 ? 17.25 2.768 2.326 1 96.38 106 SER A O 1
ATOM 841 N N . GLY A 1 107 ? 16.469 1.479 3.949 1 96.81 107 GLY A N 1
ATOM 842 C CA . GLY A 1 107 ? 17.125 0.266 3.506 1 96.81 107 GLY A CA 1
ATOM 843 C C . GLY A 1 107 ? 16.266 -0.609 2.625 1 96.81 107 GLY A C 1
ATOM 844 O O . GLY A 1 107 ? 16.5 -1.812 2.504 1 96.81 107 GLY A O 1
ATOM 845 N N . TYR A 1 108 ? 15.234 -0.044 2.025 1 96.69 108 TYR A N 1
ATOM 846 C CA . TYR A 1 108 ? 14.258 -0.847 1.301 1 96.69 108 TYR A CA 1
ATOM 847 C C . TYR A 1 108 ? 14.922 -1.648 0.189 1 96.69 108 TYR A C 1
ATOM 849 O O . TYR A 1 108 ? 14.547 -2.795 -0.069 1 96.69 108 TYR A O 1
ATOM 857 N N . SER A 1 109 ? 15.898 -1.084 -0.501 1 95.31 109 SER A N 1
ATOM 858 C CA . SER A 1 109 ? 16.547 -1.767 -1.611 1 95.31 109 SER A CA 1
ATOM 859 C C . SER A 1 109 ? 17.328 -2.992 -1.13 1 95.31 109 SER A C 1
ATOM 861 O O . SER A 1 109 ? 17.25 -4.059 -1.742 1 95.31 109 SER A O 1
ATOM 863 N N . ASN A 1 110 ? 17.984 -2.809 -0.063 1 94.56 110 ASN A N 1
ATOM 864 C CA . ASN A 1 110 ? 18.688 -3.932 0.529 1 94.56 110 ASN A CA 1
ATOM 865 C C . ASN A 1 110 ? 17.734 -4.992 1.062 1 94.56 110 ASN A C 1
ATOM 867 O O . ASN A 1 110 ? 17.984 -6.191 0.905 1 94.56 110 ASN A O 1
ATOM 871 N N . ASP A 1 111 ? 16.75 -4.559 1.749 1 93 111 ASP A N 1
ATOM 872 C CA . ASP A 1 111 ? 15.75 -5.48 2.256 1 93 111 ASP A CA 1
ATOM 873 C C . ASP A 1 111 ? 15.156 -6.324 1.126 1 93 111 ASP A C 1
ATOM 875 O O . ASP A 1 111 ? 15.023 -7.543 1.259 1 93 111 ASP A O 1
ATOM 879 N N . LEU A 1 112 ? 14.875 -5.652 0.015 1 92.38 112 LEU A N 1
ATOM 880 C CA . LEU A 1 112 ? 14.305 -6.344 -1.139 1 92.38 112 LEU A CA 1
ATOM 881 C C . LEU A 1 112 ? 15.305 -7.34 -1.721 1 92.38 112 LEU A C 1
ATOM 883 O O . LEU A 1 112 ? 14.961 -8.5 -1.964 1 92.38 112 LEU A O 1
ATOM 887 N N . SER A 1 113 ? 16.469 -6.906 -1.915 1 90.19 113 SER A N 1
ATOM 888 C CA . SER A 1 113 ? 17.516 -7.758 -2.482 1 90.19 113 SER A CA 1
ATOM 889 C C . SER A 1 113 ? 17.766 -8.984 -1.608 1 90.19 113 SER A C 1
ATOM 891 O O . SER A 1 113 ? 17.859 -10.102 -2.113 1 90.19 113 SER A O 1
ATOM 893 N N . ASN A 1 114 ? 17.75 -8.805 -0.338 1 88.69 114 ASN A N 1
ATOM 894 C CA . ASN A 1 114 ? 18 -9.898 0.595 1 88.69 114 ASN A CA 1
ATOM 895 C C . ASN A 1 114 ? 16.828 -10.883 0.623 1 88.69 114 ASN A C 1
ATOM 897 O O . ASN A 1 114 ? 17.031 -12.086 0.77 1 88.69 114 ASN A O 1
ATOM 901 N N . SER A 1 115 ? 15.711 -10.336 0.492 1 84.62 115 SER A N 1
ATOM 902 C CA . SER A 1 115 ? 14.523 -11.172 0.584 1 84.62 115 SER A CA 1
ATOM 903 C C . SER A 1 115 ? 14.297 -11.961 -0.703 1 84.62 115 SER A C 1
ATOM 905 O O . SER A 1 115 ? 13.555 -12.945 -0.713 1 84.62 115 SER A O 1
ATOM 907 N N . MET A 1 116 ? 14.898 -11.508 -1.764 1 81.19 116 MET A N 1
ATOM 908 C CA . MET A 1 116 ? 14.742 -12.164 -3.061 1 81.19 116 MET A CA 1
ATOM 909 C C . MET A 1 116 ? 15.93 -13.07 -3.357 1 81.19 116 MET A C 1
ATOM 911 O O . MET A 1 116 ? 16.016 -13.656 -4.441 1 81.19 116 MET A O 1
ATOM 915 N N . SER A 1 117 ? 16.688 -13.227 -2.422 1 75.88 117 SER A N 1
ATOM 916 C CA . SER A 1 117 ? 17.859 -14.078 -2.637 1 75.88 117 SER A CA 1
ATOM 917 C C . SER A 1 117 ? 17.438 -15.516 -2.92 1 75.88 117 SER A C 1
ATOM 919 O O . SER A 1 117 ? 16.359 -15.945 -2.518 1 75.88 117 SER A O 1
ATOM 921 N N . SER A 1 118 ? 18.25 -16.109 -3.67 1 68.19 118 SER A N 1
ATOM 922 C CA . SER A 1 118 ? 18.031 -17.469 -4.145 1 68.19 118 SER A CA 1
ATOM 923 C C . SER A 1 118 ? 17.812 -18.438 -2.982 1 68.19 118 SER A C 1
ATOM 925 O O . SER A 1 118 ? 17.234 -19.516 -3.156 1 68.19 118 SER A O 1
ATOM 927 N N . SER A 1 119 ? 18.172 -18.047 -1.909 1 74.25 119 SER A N 1
ATOM 928 C CA . SER A 1 119 ? 18.047 -18.922 -0.756 1 74.25 119 SER A CA 1
ATOM 929 C C . SER A 1 119 ? 16.641 -18.906 -0.193 1 74.25 119 SER A C 1
ATOM 931 O O . SER A 1 119 ? 16.266 -19.766 0.615 1 74.25 119 SER A O 1
ATOM 933 N N . VAL A 1 120 ? 15.891 -17.938 -0.698 1 71.5 120 VAL A N 1
ATOM 934 C CA . VAL A 1 120 ? 14.516 -17.844 -0.221 1 71.5 120 VAL A CA 1
ATOM 935 C C . VAL A 1 120 ? 13.555 -18.328 -1.3 1 71.5 120 VAL A C 1
ATOM 937 O O . VAL A 1 120 ? 13.602 -17.875 -2.441 1 71.5 120 VAL A O 1
ATOM 940 N N . ALA A 1 121 ? 12.812 -19.312 -0.986 1 77.94 121 ALA A N 1
ATOM 941 C CA . ALA A 1 121 ? 11.812 -19.859 -1.908 1 77.94 121 ALA A CA 1
ATOM 942 C C . ALA A 1 121 ? 10.867 -18.766 -2.4 1 77.94 121 ALA A C 1
ATOM 944 O O . ALA A 1 121 ? 10.453 -17.906 -1.626 1 77.94 121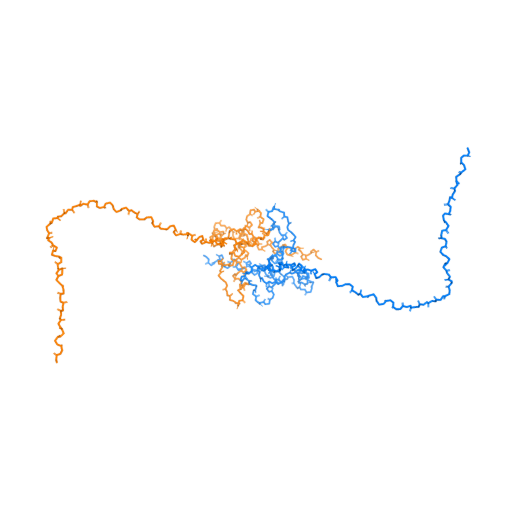 ALA A O 1
ATOM 945 N N . TYR A 1 122 ? 10.594 -18.734 -3.676 1 80.81 122 TYR A N 1
ATOM 946 C CA . TYR A 1 122 ? 9.742 -17.719 -4.297 1 80.81 122 TYR A CA 1
ATOM 947 C C . TYR A 1 122 ? 8.359 -17.703 -3.652 1 80.81 122 TYR A C 1
ATOM 949 O O . TYR A 1 122 ? 7.754 -16.641 -3.508 1 80.81 122 TYR A O 1
ATOM 957 N N . GLU A 1 123 ? 7.957 -18.844 -3.258 1 80.56 123 GLU A N 1
ATOM 958 C CA . GLU A 1 123 ? 6.641 -18.953 -2.635 1 80.56 123 GLU A CA 1
ATOM 959 C C . GLU A 1 123 ? 6.551 -18.078 -1.385 1 80.56 123 GLU A C 1
ATOM 961 O O . GLU A 1 123 ? 5.516 -17.453 -1.126 1 80.56 123 GLU A O 1
ATOM 966 N N . LYS A 1 124 ? 7.609 -17.984 -0.699 1 83.62 124 LYS A N 1
ATOM 967 C CA . LYS A 1 124 ? 7.629 -17.172 0.519 1 83.62 124 LYS A CA 1
ATOM 968 C C . LYS A 1 124 ? 7.605 -15.688 0.195 1 83.62 124 LYS A C 1
ATOM 970 O O . LYS A 1 124 ? 7.02 -14.891 0.934 1 83.62 124 LYS A O 1
ATOM 975 N N . GLN A 1 125 ? 8.164 -15.383 -0.934 1 84.44 125 GLN A N 1
ATOM 976 C CA . GLN A 1 125 ? 8.258 -13.984 -1.343 1 84.44 125 GLN A CA 1
ATOM 977 C C . GLN A 1 125 ? 6.93 -13.492 -1.91 1 84.44 125 GLN A C 1
ATOM 979 O O . GLN A 1 125 ? 6.605 -12.305 -1.802 1 84.44 125 GLN A O 1
ATOM 984 N N . SER A 1 126 ? 6.258 -14.43 -2.482 1 91.81 126 SER A N 1
ATOM 985 C CA . SER A 1 126 ? 5.047 -14.016 -3.182 1 91.81 126 SER A CA 1
ATOM 986 C C . SER A 1 126 ? 3.814 -14.188 -2.301 1 91.81 126 SER A C 1
ATOM 988 O O . SER A 1 126 ? 2.713 -13.781 -2.676 1 91.81 126 SER A O 1
ATOM 990 N N . ARG A 1 127 ? 3.973 -14.742 -1.103 1 94.38 127 ARG A N 1
ATOM 991 C CA . ARG A 1 127 ? 2.871 -15.109 -0.221 1 94.38 127 ARG A CA 1
ATOM 992 C C . ARG A 1 127 ? 1.992 -13.906 0.098 1 94.38 127 ARG A C 1
ATOM 994 O O . ARG A 1 127 ? 0.771 -14.039 0.212 1 94.38 127 ARG A O 1
ATOM 1001 N N . ILE A 1 128 ? 2.617 -12.789 0.212 1 97 128 ILE A N 1
ATOM 1002 C CA . ILE A 1 128 ? 1.868 -11.602 0.627 1 97 128 ILE A CA 1
ATOM 1003 C C . ILE A 1 128 ? 0.863 -11.227 -0.457 1 97 128 ILE A C 1
ATOM 1005 O O . ILE A 1 128 ? -0.253 -10.797 -0.154 1 97 128 ILE A O 1
ATOM 1009 N N . PHE A 1 129 ? 1.141 -11.398 -1.648 1 97.62 129 PHE A N 1
ATOM 1010 C CA . PHE A 1 129 ? 0.232 -11.062 -2.74 1 97.62 129 PHE A CA 1
ATOM 1011 C C . PHE A 1 129 ? -0.96 -12.016 -2.76 1 97.62 129 PHE A C 1
ATOM 1013 O O . PHE A 1 129 ? -2.1 -11.586 -2.957 1 97.62 129 PHE A O 1
ATOM 1020 N N . ASP A 1 130 ? -0.682 -13.273 -2.49 1 97.12 130 ASP A N 1
ATOM 1021 C CA . ASP A 1 130 ? -1.76 -14.25 -2.393 1 97.12 130 ASP A CA 1
ATOM 1022 C C . ASP A 1 130 ? -2.645 -13.977 -1.179 1 97.12 130 ASP A C 1
ATOM 1024 O O . ASP A 1 130 ? -3.871 -14.055 -1.267 1 97.12 130 ASP A O 1
ATOM 1028 N N . GLU A 1 131 ? -1.992 -13.711 -0.099 1 97.88 131 GLU A N 1
ATOM 1029 C CA . GLU A 1 131 ? -2.723 -13.398 1.124 1 97.88 131 GLU A CA 1
ATOM 1030 C C . GLU A 1 131 ? -3.68 -12.227 0.907 1 97.88 131 GLU A C 1
ATOM 1032 O O . GLU A 1 131 ? -4.848 -12.297 1.295 1 97.88 131 GLU A O 1
ATOM 1037 N N . LEU A 1 132 ? -3.223 -11.18 0.275 1 98.12 132 LEU A N 1
ATOM 1038 C CA . LEU A 1 132 ? -4.059 -10.008 0.028 1 98.12 132 LEU A CA 1
ATOM 1039 C C . LEU A 1 132 ? -5.195 -10.344 -0.931 1 98.12 132 LEU A C 1
ATOM 1041 O O . LEU A 1 132 ? -6.332 -9.906 -0.73 1 98.12 132 LEU A O 1
ATOM 1045 N N . LYS A 1 133 ? -4.898 -11.086 -1.935 1 97.31 133 LYS A N 1
ATOM 1046 C CA . LYS A 1 133 ? -5.922 -11.492 -2.891 1 97.31 133 LYS A CA 1
ATOM 1047 C C . LYS A 1 133 ? -7.008 -12.328 -2.213 1 97.31 133 LYS A C 1
ATOM 1049 O O . LYS A 1 133 ? -8.195 -12.102 -2.432 1 97.31 133 LYS A O 1
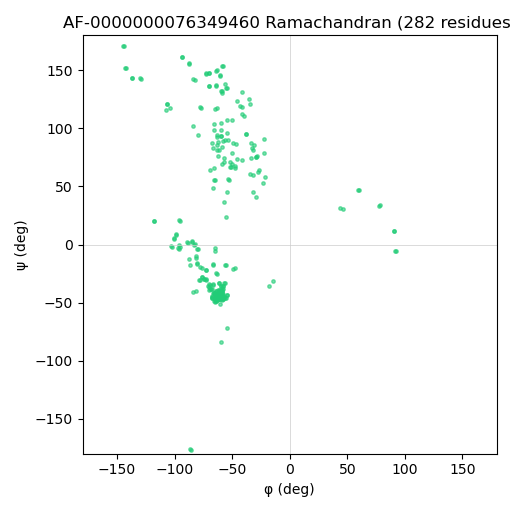ATOM 1054 N N . TRP A 1 134 ? -6.574 -13.258 -1.406 1 96.88 134 TRP A N 1
ATOM 1055 C CA . TRP A 1 134 ? -7.512 -14.109 -0.686 1 96.88 134 TRP A CA 1
ATOM 1056 C C . TRP A 1 134 ? -8.391 -13.289 0.25 1 96.88 134 TRP A C 1
ATOM 1058 O O . TRP A 1 134 ? -9.602 -13.508 0.333 1 96.88 134 TRP A O 1
ATOM 1068 N N . LYS A 1 135 ? -7.793 -12.43 0.93 1 96.75 135 LYS A N 1
ATOM 1069 C CA . LYS A 1 135 ? -8.57 -11.57 1.826 1 96.75 135 LYS A CA 1
ATOM 1070 C C . LYS A 1 135 ? -9.617 -10.773 1.055 1 96.75 135 LYS A C 1
ATOM 1072 O O . LYS A 1 135 ? -10.75 -10.633 1.508 1 96.75 135 LYS A O 1
ATOM 1077 N N . ASN A 1 136 ? -9.227 -10.234 -0.097 1 94.81 136 ASN A N 1
ATOM 1078 C CA . ASN A 1 136 ? -10.172 -9.523 -0.951 1 94.81 136 ASN A CA 1
ATOM 1079 C C . ASN A 1 136 ? -11.328 -10.43 -1.379 1 94.81 136 ASN A C 1
ATOM 1081 O O . ASN A 1 136 ? -12.477 -9.992 -1.41 1 94.81 136 ASN A O 1
ATOM 1085 N N . GLU A 1 137 ? -11 -11.617 -1.675 1 92.75 137 GLU A N 1
ATOM 1086 C CA . GLU A 1 137 ? -12.016 -12.594 -2.051 1 92.75 137 GLU A CA 1
ATOM 1087 C C . GLU A 1 137 ? -12.969 -12.875 -0.894 1 92.75 137 GLU A C 1
ATOM 1089 O O . GLU A 1 137 ? -14.18 -12.961 -1.09 1 92.75 137 GLU A O 1
ATOM 1094 N N . GLU A 1 138 ? -12.438 -13 0.248 1 92.81 138 GLU A N 1
ATOM 1095 C CA . GLU A 1 138 ? -13.258 -13.211 1.436 1 92.81 138 GLU A CA 1
ATOM 1096 C C . GLU A 1 138 ? -14.234 -12.055 1.637 1 92.81 138 GLU A C 1
ATOM 1098 O O . GLU A 1 138 ? -15.414 -12.273 1.937 1 92.81 138 GLU A O 1
ATOM 1103 N N . ILE A 1 139 ? -13.758 -10.914 1.494 1 87.88 139 ILE A N 1
ATOM 1104 C CA . ILE A 1 139 ? -14.578 -9.719 1.664 1 87.88 139 ILE A CA 1
ATOM 1105 C C . ILE A 1 139 ? -15.68 -9.688 0.607 1 87.88 139 ILE A C 1
ATOM 1107 O O . ILE A 1 139 ? -16.828 -9.367 0.911 1 87.88 139 ILE A O 1
ATOM 1111 N N . PHE A 1 140 ? -15.281 -10.031 -0.554 1 83.25 140 PHE A N 1
ATOM 1112 C CA . PHE A 1 140 ? -16.234 -10.078 -1.661 1 83.25 140 PHE A CA 1
ATOM 1113 C C . PHE A 1 140 ? -17.344 -11.086 -1.383 1 83.25 140 PHE A C 1
ATOM 1115 O O . PHE A 1 140 ? -18.516 -10.812 -1.629 1 83.25 140 PHE A O 1
ATOM 1122 N N . ASN A 1 141 ? -16.969 -12.148 -0.85 1 84.31 141 ASN A N 1
ATOM 1123 C CA . ASN A 1 141 ? -17.922 -13.242 -0.628 1 84.31 141 ASN A CA 1
ATOM 1124 C C . ASN A 1 141 ? -18.766 -13.008 0.624 1 84.31 141 ASN A C 1
ATOM 1126 O O . ASN A 1 141 ? -19.781 -13.672 0.827 1 84.31 141 ASN A O 1
ATOM 1130 N N . SER A 1 142 ? -18.375 -12.18 1.4 1 81.06 142 SER A N 1
ATOM 1131 C CA . SER A 1 142 ? -19.109 -11.906 2.635 1 81.06 142 SER A CA 1
ATOM 1132 C C . SER A 1 142 ? -20.156 -10.828 2.426 1 81.06 142 SER A C 1
ATOM 1134 O O . SER A 1 142 ? -20.938 -10.516 3.338 1 81.06 142 SER A O 1
ATOM 1136 N N . LYS A 1 143 ? -20.328 -10.336 1.314 1 71.69 143 LYS A N 1
ATOM 1137 C CA . LYS A 1 143 ? -21.344 -9.344 1.007 1 71.69 143 LYS A CA 1
ATOM 1138 C C . LYS A 1 143 ? -22.609 -10 0.463 1 71.69 143 LYS A C 1
ATOM 1140 O O . LYS A 1 143 ? -22.547 -11.055 -0.168 1 71.69 143 LYS A O 1
ATOM 1145 N N . MET B 1 1 ? -35.562 45.188 76 1 27.86 1 MET B N 1
ATOM 1146 C CA . MET B 1 1 ? -36.375 44.438 75.062 1 27.86 1 MET B CA 1
ATOM 1147 C C . MET B 1 1 ? -36.625 45.188 73.75 1 27.86 1 MET B C 1
ATOM 1149 O O . MET B 1 1 ? -37.312 46.219 73.75 1 27.86 1 MET B O 1
ATOM 1153 N N . SER B 1 2 ? -35.594 45.344 73 1 30.39 2 SER B N 1
ATOM 1154 C CA . SER B 1 2 ? -35.125 46.375 72.062 1 30.39 2 SER B CA 1
ATOM 1155 C C . SER B 1 2 ? -36 46.469 70.812 1 30.39 2 SER B C 1
ATOM 1157 O O . SER B 1 2 ? -36.219 45.469 70.125 1 30.39 2 SER B O 1
ATOM 1159 N N . SER B 1 3 ? -37.062 47.312 71 1 27.73 3 SER B N 1
ATOM 1160 C CA . SER B 1 3 ? -38.188 47.594 70.125 1 27.73 3 SER B CA 1
ATOM 1161 C C . SER B 1 3 ? -37.719 47.938 68.688 1 27.73 3 SER B C 1
ATOM 1163 O O . SER B 1 3 ? -36.938 48.875 68.5 1 27.73 3 SER B O 1
ATOM 1165 N N . ILE B 1 4 ? -37.406 46.906 68 1 30.22 4 ILE B N 1
ATOM 1166 C CA . ILE B 1 4 ? -36.812 46.938 66.688 1 30.22 4 ILE B CA 1
ATOM 1167 C C . ILE B 1 4 ? -37.688 47.719 65.688 1 30.22 4 ILE B C 1
ATOM 1169 O O . ILE B 1 4 ? -38.812 47.344 65.438 1 30.22 4 ILE B O 1
ATOM 1173 N N . VAL B 1 5 ? -37.719 49.062 65.875 1 27.34 5 VAL B N 1
ATOM 1174 C CA . VAL B 1 5 ? -38.562 50.031 65.188 1 27.34 5 VAL B CA 1
ATOM 1175 C C . VAL B 1 5 ? -38.375 49.875 63.688 1 27.34 5 VAL B C 1
ATOM 1177 O O . VAL B 1 5 ? -37.219 49.844 63.219 1 27.34 5 VAL B O 1
ATOM 1180 N N . ASN B 1 6 ? -39.25 49.125 63.031 1 27.02 6 ASN B N 1
ATOM 1181 C CA . ASN B 1 6 ? -39.5 48.781 61.625 1 27.02 6 ASN B CA 1
ATOM 1182 C C . ASN B 1 6 ? -39.625 50.062 60.781 1 27.02 6 ASN B C 1
ATOM 1184 O O . ASN B 1 6 ? -40.594 50.781 60.875 1 27.02 6 ASN B O 1
ATOM 1188 N N . ASN B 1 7 ? -38.625 50.938 60.812 1 25.2 7 ASN B N 1
ATOM 1189 C CA . ASN B 1 7 ? -38.75 52.219 60.094 1 25.2 7 ASN B CA 1
ATOM 1190 C C . ASN B 1 7 ? -39.156 52.031 58.656 1 25.2 7 ASN B C 1
ATOM 1192 O O . ASN B 1 7 ? -38.375 51.5 57.844 1 25.2 7 ASN B O 1
ATOM 1196 N N . PHE B 1 8 ? -40.406 51.625 58.406 1 30.42 8 PHE B N 1
ATOM 1197 C CA . PHE B 1 8 ? -41.125 51.375 57.156 1 30.42 8 PHE B CA 1
ATOM 1198 C C . PHE B 1 8 ? -41.062 52.625 56.25 1 30.42 8 PHE B C 1
ATOM 1200 O O . PHE B 1 8 ? -41.75 53.625 56.562 1 30.42 8 PHE B O 1
ATOM 1207 N N . ALA B 1 9 ? -39.938 53.219 56.125 1 25.64 9 ALA B N 1
ATOM 1208 C CA . ALA B 1 9 ? -39.969 54.5 55.406 1 25.64 9 ALA B CA 1
ATOM 1209 C C . ALA B 1 9 ? -40.875 54.438 54.188 1 25.64 9 ALA B C 1
ATOM 1211 O O . ALA B 1 9 ? -41.062 53.375 53.594 1 25.64 9 ALA B O 1
ATOM 1212 N N . GLU B 1 10 ? -41.812 55.438 53.969 1 27.23 10 GLU B N 1
ATOM 1213 C CA . GLU B 1 10 ? -43.062 55.844 53.344 1 27.23 10 GLU B CA 1
ATOM 1214 C C . GLU B 1 10 ? -43 55.75 51.844 1 27.23 10 GLU B C 1
ATOM 1216 O O . GLU B 1 10 ? -44.031 55.719 51.156 1 27.23 10 GLU B O 1
ATOM 1221 N N . ASN B 1 11 ? -41.938 56.094 51.188 1 27.72 11 ASN B N 1
ATOM 1222 C CA . ASN B 1 11 ? -42.219 56.719 49.906 1 27.72 11 ASN B CA 1
ATOM 1223 C C . ASN B 1 11 ? -42.906 55.719 48.938 1 27.72 11 ASN B C 1
ATOM 1225 O O . ASN B 1 11 ? -42.25 54.969 48.25 1 27.72 11 ASN B O 1
ATOM 1229 N N . SER B 1 12 ? -44 55.188 49.438 1 27.41 12 SER B N 1
ATOM 1230 C CA . SER B 1 12 ? -44.844 54.156 48.812 1 27.41 12 SER B CA 1
ATOM 1231 C C . SER B 1 12 ? -45.438 54.688 47.5 1 27.41 12 SER B C 1
ATOM 1233 O O . SER B 1 12 ? -46.156 55.719 47.5 1 27.41 12 SER B O 1
ATOM 1235 N N . VAL B 1 13 ? -44.625 54.719 46.531 1 27.92 13 VAL B N 1
ATOM 1236 C CA . VAL B 1 13 ? -45.062 55.25 45.25 1 27.92 13 VAL B CA 1
ATOM 1237 C C . VAL B 1 13 ? -46.344 54.531 44.781 1 27.92 13 VAL B C 1
ATOM 1239 O O . VAL B 1 13 ? -46.375 53.281 44.781 1 27.92 13 VAL B O 1
ATOM 1242 N N . THR B 1 14 ? -47.406 55 45.125 1 28.8 14 THR B N 1
ATOM 1243 C CA . THR B 1 14 ? -48.75 54.562 44.812 1 28.8 14 THR B CA 1
ATOM 1244 C C . THR B 1 14 ? -49 54.531 43.312 1 28.8 14 THR B C 1
ATOM 1246 O O . THR B 1 14 ? -48.844 55.562 42.625 1 28.8 14 THR B O 1
ATOM 1249 N N . MET B 1 15 ? -48.688 53.406 42.75 1 25.98 15 MET B N 1
ATOM 1250 C CA . MET B 1 15 ? -48.875 53.188 41.312 1 25.98 15 MET B CA 1
ATOM 1251 C C . MET B 1 15 ? -50.344 53.281 40.938 1 25.98 15 MET B C 1
ATOM 1253 O O . MET B 1 15 ? -51.188 52.625 41.562 1 25.98 15 MET B O 1
ATOM 1257 N N . ASN B 1 16 ? -50.75 54.438 40.656 1 25.64 16 ASN B N 1
ATOM 1258 C CA . ASN B 1 16 ? -52.125 54.594 40.25 1 25.64 16 ASN B CA 1
ATOM 1259 C C . ASN B 1 16 ? -52.438 53.781 39 1 25.64 16 ASN B C 1
ATOM 1261 O O . ASN B 1 16 ? -51.594 53.594 38.125 1 25.64 16 ASN B O 1
ATOM 1265 N N . ALA B 1 17 ? -53.562 52.969 38.938 1 26.97 17 ALA B N 1
ATOM 1266 C CA . ALA B 1 17 ? -54.031 51.844 38.156 1 26.97 17 ALA B CA 1
ATOM 1267 C C . ALA B 1 17 ? -54 52.156 36.656 1 26.97 17 ALA B C 1
ATOM 1269 O O . ALA B 1 17 ? -53.531 51.344 35.844 1 26.97 17 ALA B O 1
ATOM 1270 N N . GLY B 1 18 ? -54.75 52.906 36.125 1 29.41 18 GLY B N 1
ATOM 1271 C CA . GLY B 1 18 ? -55.531 52.719 34.906 1 29.41 18 GLY B CA 1
ATOM 1272 C C . GLY B 1 18 ? -54.75 52.969 33.656 1 29.41 18 GLY B C 1
ATOM 1273 O O . GLY B 1 18 ? -55.219 52.688 32.562 1 29.41 18 GLY B O 1
ATOM 1274 N N . SER B 1 19 ? -53.875 54 33.594 1 28.36 19 SER B N 1
ATOM 1275 C CA . SER B 1 19 ? -53.812 54.625 32.281 1 28.36 19 SER B CA 1
ATOM 1276 C C . SER B 1 19 ? -52.844 53.844 31.375 1 28.36 19 SER B C 1
ATOM 1278 O O . SER B 1 19 ? -51.75 53.5 31.781 1 28.36 19 SER B O 1
ATOM 1280 N N . THR B 1 20 ? -53.344 53 30.438 1 26.94 20 THR B N 1
ATOM 1281 C CA . THR B 1 20 ? -52.688 52.062 29.531 1 26.94 20 THR B CA 1
ATOM 1282 C C . THR B 1 20 ? -51.844 52.844 28.516 1 26.94 20 THR B C 1
ATOM 1284 O O . THR B 1 20 ? -52.375 53.469 27.594 1 26.94 20 THR B O 1
ATOM 1287 N N . MET B 1 21 ? -51 53.812 28.953 1 23.91 21 MET B N 1
ATOM 1288 C CA . MET B 1 21 ? -50.406 54.562 27.844 1 23.91 21 MET B CA 1
ATOM 1289 C C . MET B 1 21 ? -49.5 53.688 27 1 23.91 21 MET B C 1
ATOM 1291 O O . MET B 1 21 ? -48.656 52.938 27.531 1 23.91 21 MET B O 1
ATOM 1295 N N . ASN B 1 22 ? -49.906 53.219 25.781 1 25.94 22 ASN B N 1
ATOM 1296 C CA . ASN B 1 22 ? -49.25 52.469 24.734 1 25.94 22 ASN B CA 1
ATOM 1297 C C . ASN B 1 22 ? -47.969 53.125 24.234 1 25.94 22 ASN B C 1
ATOM 1299 O O . ASN B 1 22 ? -47.969 53.781 23.172 1 25.94 22 ASN B O 1
ATOM 1303 N N . GLY B 1 23 ? -47.375 53.938 25.047 1 24.86 23 GLY B N 1
ATOM 1304 C CA . GLY B 1 23 ? -46.375 54.719 24.375 1 24.86 23 GLY B CA 1
ATOM 1305 C C . GLY B 1 23 ? -45.219 53.906 23.828 1 24.86 23 GLY B C 1
ATOM 1306 O O . GLY B 1 23 ? -44.875 52.875 24.391 1 24.86 23 GLY B O 1
ATOM 1307 N N . ASP B 1 24 ? -45.062 53.906 22.453 1 30.19 24 ASP B N 1
ATOM 1308 C CA . ASP B 1 24 ? -44.031 53.312 21.625 1 30.19 24 ASP B CA 1
ATOM 1309 C C . ASP B 1 24 ? -42.625 53.719 22.094 1 30.19 24 ASP B C 1
ATOM 1311 O O . ASP B 1 24 ? -42.281 54.906 22.094 1 30.19 24 ASP B O 1
ATOM 1315 N N . VAL B 1 25 ? -42.25 53.25 23.297 1 30.84 25 VAL B N 1
ATOM 1316 C CA . VAL B 1 25 ? -40.906 53.625 23.75 1 30.84 25 VAL B CA 1
ATOM 1317 C C . VAL B 1 25 ? -39.875 53.125 22.766 1 30.84 25 VAL B C 1
ATOM 1319 O O . VAL B 1 25 ? -39.812 51.938 22.453 1 30.84 25 VAL B O 1
ATOM 1322 N N . HIS B 1 26 ? -39.5 53.969 21.812 1 31.66 26 HIS B N 1
ATOM 1323 C CA . HIS B 1 26 ? -38.375 53.719 20.922 1 31.66 26 HIS B CA 1
ATOM 1324 C C . HIS B 1 26 ? -37.062 53.594 21.688 1 31.66 26 HIS B C 1
ATOM 1326 O O . HIS B 1 26 ? -36.656 54.5 22.422 1 31.66 26 HIS B O 1
ATOM 1332 N N . ILE B 1 27 ? -36.812 52.5 22.219 1 25.8 27 ILE B N 1
ATOM 1333 C CA . ILE B 1 27 ? -35.562 52.219 22.922 1 25.8 27 ILE B CA 1
ATOM 1334 C C . ILE B 1 27 ? -34.375 52.312 21.953 1 25.8 27 ILE B C 1
ATOM 1336 O O . ILE B 1 27 ? -34.375 51.625 20.922 1 25.8 27 ILE B O 1
ATOM 1340 N N . GLU B 1 28 ? -33.781 53.469 21.922 1 26.81 28 GLU B N 1
ATOM 1341 C CA . GLU B 1 28 ? -32.531 53.656 21.203 1 26.81 28 GLU B CA 1
ATOM 1342 C C . GLU B 1 28 ? -31.484 52.594 21.562 1 26.81 28 GLU B C 1
ATOM 1344 O O . GLU B 1 28 ? -31.312 52.281 22.734 1 26.81 28 GLU B O 1
ATOM 1349 N N . ASN B 1 29 ? -31.281 51.719 20.625 1 26.95 29 ASN B N 1
ATOM 1350 C CA . ASN B 1 29 ? -30.297 50.625 20.641 1 26.95 29 ASN B CA 1
ATOM 1351 C C . ASN B 1 29 ? -28.938 51.125 21.109 1 26.95 29 ASN B C 1
ATOM 1353 O O . ASN B 1 29 ? -28.344 52.031 20.516 1 26.95 29 ASN B O 1
ATOM 1357 N N . VAL B 1 30 ? -28.703 51.156 22.406 1 29.09 30 VAL B N 1
ATOM 1358 C CA . VAL B 1 30 ? -27.391 51.406 22.969 1 29.09 30 VAL B CA 1
ATOM 1359 C C . VAL B 1 30 ? -26.312 50.656 22.188 1 29.09 30 VAL B C 1
ATOM 1361 O O . VAL B 1 30 ? -26.547 49.531 21.75 1 29.09 30 VAL B O 1
ATOM 1364 N N . ASN B 1 31 ? -25.391 51.438 21.609 1 28.36 31 ASN B N 1
ATOM 1365 C CA . ASN B 1 31 ? -24.172 51.062 20.875 1 28.36 31 ASN B CA 1
ATOM 1366 C C . ASN B 1 31 ? -23.375 50.031 21.625 1 28.36 31 ASN B C 1
ATOM 1368 O O . ASN B 1 31 ? -22.875 50.281 22.734 1 28.36 31 ASN B O 1
ATOM 1372 N N . GLN B 1 32 ? -23.875 48.812 21.781 1 29.25 32 GLN B N 1
ATOM 1373 C CA . GLN B 1 32 ? -23.031 47.75 22.328 1 29.25 32 GLN B CA 1
ATOM 1374 C C . GLN B 1 32 ? -21.609 47.844 21.781 1 29.25 32 GLN B C 1
ATOM 1376 O O . GLN B 1 32 ? -21.406 48.125 20.594 1 29.25 32 GLN B O 1
ATOM 1381 N N . GLY B 1 33 ? -20.672 48.219 22.672 1 31.62 33 GLY B N 1
ATOM 1382 C CA . GLY B 1 33 ? -19.234 48.219 22.453 1 31.62 33 GLY B CA 1
ATOM 1383 C C . GLY B 1 33 ? -18.75 47.094 21.578 1 31.62 33 GLY B C 1
ATOM 1384 O O . GLY B 1 33 ? -19.359 46.031 21.531 1 31.62 33 GLY B O 1
ATOM 1385 N N . LYS B 1 34 ? -18.125 47.438 20.484 1 32.84 34 LYS B N 1
ATOM 1386 C CA . LYS B 1 34 ? -17.438 46.562 19.547 1 32.84 34 LYS B CA 1
ATOM 1387 C C . LYS B 1 34 ? -16.641 45.5 20.297 1 32.84 34 LYS B C 1
ATOM 1389 O O . LYS B 1 34 ? -15.727 45.812 21.062 1 32.84 34 LYS B O 1
ATOM 1394 N N . ASP B 1 35 ? -17.328 44.531 20.875 1 33.34 35 ASP B N 1
ATOM 1395 C CA . ASP B 1 35 ? -16.5 43.406 21.234 1 33.34 35 ASP B CA 1
ATOM 1396 C C . ASP B 1 35 ? -15.43 43.125 20.188 1 33.34 35 ASP B C 1
ATOM 1398 O O . ASP B 1 35 ? -15.734 43.062 18.984 1 33.34 35 ASP B O 1
ATOM 1402 N N . GLU B 1 36 ? -14.25 43.656 20.406 1 34.19 36 GLU B N 1
ATOM 1403 C CA . GLU B 1 36 ? -13.117 43.156 19.641 1 34.19 36 GLU B CA 1
ATOM 1404 C C . GLU B 1 36 ? -13.258 41.688 19.328 1 34.19 36 GLU B C 1
ATOM 1406 O O . GLU B 1 36 ? -13.406 40.875 20.25 1 34.19 36 GLU B O 1
ATOM 1411 N N . GLY B 1 37 ? -13.992 41.344 18.281 1 35.03 37 GLY B N 1
ATOM 1412 C CA . GLY B 1 37 ? -14.016 40.031 17.688 1 35.03 37 GLY B CA 1
ATOM 1413 C C . GLY B 1 37 ? -12.703 39.281 17.844 1 35.03 37 GLY B C 1
ATOM 1414 O O . GLY B 1 37 ? -11.656 39.781 17.406 1 35.03 37 GLY B O 1
ATOM 1415 N N . ASN B 1 38 ? -12.531 38.812 19.109 1 34.12 38 ASN B N 1
ATOM 1416 C CA . ASN B 1 38 ? -11.492 37.781 19.141 1 34.12 38 ASN B CA 1
ATOM 1417 C C . ASN B 1 38 ? -11.383 37.031 17.812 1 34.12 38 ASN B C 1
ATOM 1419 O O . ASN B 1 38 ? -12.344 36.406 17.375 1 34.12 38 ASN B O 1
ATOM 1423 N N . THR B 1 39 ? -10.773 37.688 16.859 1 36.25 39 THR B N 1
ATOM 1424 C CA . THR B 1 39 ? -10.273 36.844 15.766 1 36.25 39 THR B CA 1
ATOM 1425 C C . THR B 1 39 ? -9.859 35.469 16.281 1 36.25 39 THR B C 1
ATOM 1427 O O . THR B 1 39 ? -8.867 35.344 17 1 36.25 39 THR B O 1
ATOM 1430 N N . THR B 1 40 ? -10.805 34.75 16.859 1 37.56 40 THR B N 1
ATOM 1431 C CA . THR B 1 40 ? -10.414 33.344 16.906 1 37.56 40 THR B CA 1
ATOM 1432 C C . THR B 1 40 ? -9.531 33 15.703 1 37.56 40 THR B C 1
ATOM 1434 O O . THR B 1 40 ? -9.93 33.188 14.555 1 37.56 40 THR B O 1
ATOM 1437 N N . GLU B 1 41 ? -8.258 33.219 15.805 1 37.03 41 GLU B N 1
ATOM 1438 C CA . GLU B 1 41 ? -7.379 32.469 14.906 1 37.03 41 GLU B CA 1
ATOM 1439 C C . GLU B 1 41 ? -7.992 31.141 14.516 1 37.03 41 GLU B C 1
ATOM 1441 O O . GLU B 1 41 ? -8.141 30.25 15.367 1 37.03 41 GLU B O 1
ATOM 1446 N N . THR B 1 42 ? -9.086 31.109 13.867 1 37.47 42 THR B N 1
ATOM 1447 C CA . THR B 1 42 ? -9.25 29.891 13.07 1 37.47 42 THR B CA 1
ATOM 1448 C C . THR B 1 42 ? -7.895 29.344 12.633 1 37.47 42 THR B C 1
ATOM 1450 O O . THR B 1 42 ? -7.293 29.859 11.68 1 37.47 42 THR B O 1
ATOM 1453 N N . THR B 1 43 ? -6.887 29.344 13.484 1 37.5 43 THR B N 1
ATOM 1454 C CA . THR B 1 43 ? -5.801 28.422 13.141 1 37.5 43 THR B CA 1
ATOM 1455 C C . THR B 1 43 ? -6.301 27.312 12.219 1 37.5 43 THR B C 1
ATOM 1457 O O . THR B 1 43 ? -7.277 26.625 12.531 1 37.5 43 THR B O 1
ATOM 1460 N N . ASN B 1 44 ? -6.23 27.5 10.914 1 34.41 44 ASN B N 1
ATOM 1461 C CA . ASN B 1 44 ? -6.434 26.594 9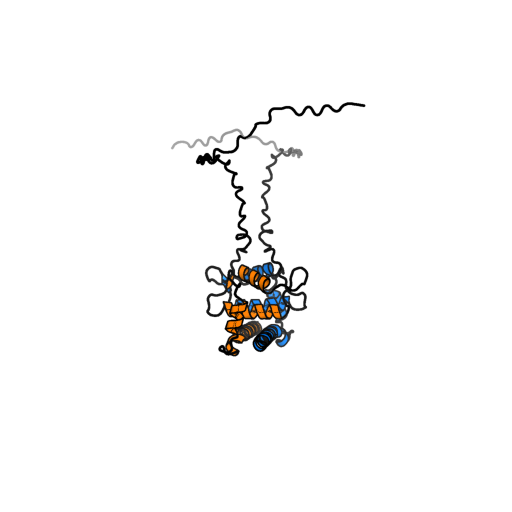.789 1 34.41 44 ASN B CA 1
ATOM 1462 C C . ASN B 1 44 ? -6.23 25.141 10.203 1 34.41 44 ASN B C 1
ATOM 1464 O O . ASN B 1 44 ? -5.094 24.688 10.367 1 34.41 44 ASN B O 1
ATOM 1468 N N . ASP B 1 45 ? -6.809 24.594 11.156 1 42.19 45 ASP B N 1
ATOM 1469 C CA . ASP B 1 45 ? -7.023 23.141 11.242 1 42.19 45 ASP B CA 1
ATOM 1470 C C . ASP B 1 45 ? -6.863 22.484 9.875 1 42.19 45 ASP B C 1
ATOM 1472 O O . ASP B 1 45 ? -6.641 21.281 9.781 1 42.19 45 ASP B O 1
ATOM 1476 N N . SER B 1 46 ? -7.285 23.172 8.789 1 42.81 46 SER B N 1
ATOM 1477 C CA . SER B 1 46 ? -7.102 22.734 7.414 1 42.81 46 SER B CA 1
ATOM 1478 C C . SER B 1 46 ? -5.625 22.609 7.066 1 42.81 46 SER B C 1
ATOM 1480 O O . SER B 1 46 ? -5.266 21.984 6.062 1 42.81 46 SER B O 1
ATOM 1482 N N . GLU B 1 47 ? -4.801 23.5 7.523 1 46.12 47 GLU B N 1
ATOM 1483 C CA . GLU B 1 47 ? -3.361 23.453 7.293 1 46.12 47 GLU B CA 1
ATOM 1484 C C . GLU B 1 47 ? -2.752 22.188 7.863 1 46.12 47 GLU B C 1
ATOM 1486 O O . GLU B 1 47 ? -1.757 21.672 7.34 1 46.12 47 GLU B O 1
ATOM 1491 N N . GLN B 1 48 ? -3.145 21.891 9.141 1 47.12 48 GLN B N 1
ATOM 1492 C CA . GLN B 1 48 ? -2.666 20.656 9.734 1 47.12 48 GLN B CA 1
ATOM 1493 C C . GLN B 1 48 ? -2.891 19.469 8.789 1 47.12 48 GLN B C 1
ATOM 1495 O O . GLN B 1 48 ? -2.367 18.375 9.016 1 47.12 48 GLN B O 1
ATOM 1500 N N . LYS B 1 49 ? -3.852 19.672 7.832 1 57 49 LYS B N 1
ATOM 1501 C CA . LYS B 1 49 ? -4.395 18.5 7.141 1 57 49 LYS B CA 1
ATOM 1502 C C . LYS B 1 49 ? -3.545 18.141 5.926 1 57 49 LYS B C 1
ATOM 1504 O O . LYS B 1 49 ? -3.711 17.062 5.348 1 57 49 LYS B O 1
ATOM 1509 N N . GLN B 1 50 ? -2.676 19.062 5.574 1 73.19 50 GLN B N 1
ATOM 1510 C CA . GLN B 1 50 ? -1.971 18.672 4.355 1 73.19 50 GLN B CA 1
ATOM 1511 C C . GLN B 1 50 ? -0.531 18.266 4.66 1 73.19 50 GLN B C 1
ATOM 1513 O O . GLN B 1 50 ? 0.197 19 5.336 1 73.19 50 GLN B O 1
ATOM 1518 N N . LEU B 1 51 ? -0.085 17.062 4.477 1 87.94 51 LEU B N 1
ATOM 1519 C CA . LEU B 1 51 ? 1.252 16.516 4.672 1 87.94 51 LEU B CA 1
ATOM 1520 C C . LEU B 1 51 ? 2.25 17.156 3.711 1 87.94 51 LEU B C 1
ATOM 1522 O O . LEU B 1 51 ? 3.461 17.094 3.934 1 87.94 51 LEU B O 1
ATOM 1526 N N . LYS B 1 52 ? 1.849 17.984 2.803 1 87.69 52 LYS B N 1
ATOM 1527 C CA . LYS B 1 52 ? 2.684 18.5 1.722 1 87.69 52 LYS B CA 1
ATOM 1528 C C . LYS B 1 52 ? 3.475 17.391 1.053 1 87.69 52 LYS B C 1
ATOM 1530 O O . LYS B 1 52 ? 4.66 17.547 0.76 1 87.69 52 LYS B O 1
ATOM 1535 N N . SER B 1 53 ? 2.988 16.219 1.015 1 95.12 53 SER B N 1
ATOM 1536 C CA . SER B 1 53 ? 3.541 15.07 0.297 1 95.12 53 SER B CA 1
ATOM 1537 C C . SER B 1 53 ? 3.543 15.312 -1.209 1 95.12 53 SER B C 1
ATOM 1539 O O . SER B 1 53 ? 2.57 15.828 -1.761 1 95.12 53 SER B O 1
ATOM 1541 N N . PRO B 1 54 ? 4.621 14.961 -1.841 1 95.62 54 PRO B N 1
ATOM 1542 C CA . PRO B 1 54 ? 4.637 15.102 -3.299 1 95.62 54 PRO B CA 1
ATOM 1543 C C . PRO B 1 54 ? 3.969 13.93 -4.008 1 95.62 54 PRO B C 1
ATOM 1545 O O . PRO B 1 54 ? 3.906 13.898 -5.242 1 95.62 54 PRO B O 1
ATOM 1548 N N . LEU B 1 55 ? 3.443 12.938 -3.305 1 97.31 55 LEU B N 1
ATOM 1549 C CA . LEU B 1 55 ? 2.947 11.703 -3.898 1 97.31 55 LEU B CA 1
ATOM 1550 C C . LEU B 1 55 ? 1.519 11.875 -4.402 1 97.31 55 LEU B C 1
ATOM 1552 O O . LEU B 1 55 ? 0.697 12.516 -3.742 1 97.31 55 LEU B O 1
ATOM 1556 N N . ARG B 1 56 ? 1.294 11.234 -5.531 1 97.31 56 ARG B N 1
ATOM 1557 C CA . ARG B 1 56 ? -0.049 11.07 -6.078 1 97.31 56 ARG B CA 1
ATOM 1558 C C . ARG B 1 56 ? -0.207 9.703 -6.738 1 97.31 56 ARG B C 1
ATOM 1560 O O . ARG B 1 56 ? 0.771 9.117 -7.207 1 97.31 56 ARG B O 1
ATOM 1567 N N . LEU B 1 57 ? -1.413 9.258 -6.715 1 97.94 57 LEU B N 1
ATOM 1568 C CA . LEU B 1 57 ? -1.681 8.086 -7.547 1 97.94 57 LEU B CA 1
ATOM 1569 C C . LEU B 1 57 ? -1.636 8.453 -9.031 1 97.94 57 LEU B C 1
ATOM 1571 O O . LEU B 1 57 ? -1.994 9.57 -9.406 1 97.94 57 LEU B O 1
ATOM 1575 N N . SER B 1 58 ? -1.218 7.5 -9.781 1 97.38 58 SER B N 1
ATOM 1576 C CA . SER B 1 58 ? -1.254 7.707 -11.227 1 97.38 58 SER B CA 1
ATOM 1577 C C . SER B 1 58 ? -2.67 8.008 -11.703 1 97.38 58 SER B C 1
ATOM 1579 O O . SER B 1 58 ? -3.645 7.535 -11.109 1 97.38 58 SER B O 1
ATOM 1581 N N . ARG B 1 59 ? -2.75 8.727 -12.82 1 92.88 59 ARG B N 1
ATOM 1582 C CA . ARG B 1 59 ? -4.035 9.164 -13.344 1 92.88 59 ARG B CA 1
ATOM 1583 C C . ARG B 1 59 ? -4.676 8.086 -14.211 1 92.88 59 ARG B C 1
ATOM 1585 O O . ARG B 1 59 ? -5.785 8.258 -14.719 1 92.88 59 ARG B O 1
ATOM 1592 N N . LYS B 1 60 ? -4.016 7.008 -14.273 1 91.88 60 LYS B N 1
ATOM 1593 C CA . LYS B 1 60 ? -4.582 5.895 -15.031 1 91.88 60 LYS B CA 1
ATOM 1594 C C . LYS B 1 60 ? -5.922 5.461 -14.453 1 91.88 60 LYS B C 1
ATOM 1596 O O . LYS B 1 60 ? -6.109 5.469 -13.234 1 91.88 60 LYS B O 1
ATOM 1601 N N . LYS B 1 61 ? -6.762 5.059 -15.398 1 91.62 61 LYS B N 1
ATOM 1602 C CA . LYS B 1 61 ? -8.094 4.613 -14.992 1 91.62 61 LYS B CA 1
ATOM 1603 C C . LYS B 1 61 ? -8.008 3.436 -14.023 1 91.62 61 LYS B C 1
ATOM 1605 O O . LYS B 1 61 ? -7.23 2.5 -14.242 1 91.62 61 LYS B O 1
ATOM 1610 N N . GLY B 1 62 ? -8.727 3.555 -12.938 1 93.5 62 GLY B N 1
ATOM 1611 C CA . GLY B 1 62 ? -8.875 2.432 -12.023 1 93.5 62 GLY B CA 1
ATOM 1612 C C . GLY B 1 62 ? -7.836 2.42 -10.914 1 93.5 62 GLY B C 1
ATOM 1613 O O . GLY B 1 62 ? -7.914 1.603 -10 1 93.5 62 GLY B O 1
ATOM 1614 N N . THR B 1 63 ? -6.875 3.369 -11 1 96.75 63 THR B N 1
ATOM 1615 C CA . THR B 1 63 ? -5.785 3.344 -10.031 1 96.75 63 THR B CA 1
ATOM 1616 C C . THR B 1 63 ? -6.309 3.584 -8.617 1 96.75 63 THR B C 1
ATOM 1618 O O . THR B 1 63 ? -5.867 2.938 -7.668 1 96.75 63 THR B O 1
ATOM 1621 N N . LYS B 1 64 ? -7.242 4.469 -8.477 1 96.88 64 LYS B N 1
ATOM 1622 C CA . LYS B 1 64 ? -7.777 4.785 -7.152 1 96.88 64 LYS B CA 1
ATOM 1623 C C . LYS B 1 64 ? -8.461 3.568 -6.535 1 96.88 64 LYS B C 1
ATOM 1625 O O . LYS B 1 64 ? -8.188 3.213 -5.387 1 96.88 64 LYS B O 1
ATOM 1630 N N . ILE B 1 65 ? -9.305 2.902 -7.301 1 96.12 65 ILE B N 1
ATOM 1631 C CA . ILE B 1 65 ? -10.039 1.771 -6.746 1 96.12 65 ILE B CA 1
ATOM 1632 C C . ILE B 1 65 ? -9.086 0.606 -6.5 1 96.12 65 ILE B C 1
ATOM 1634 O O . ILE B 1 65 ? -9.25 -0.142 -5.531 1 96.12 65 ILE B O 1
ATOM 1638 N N . ASP B 1 66 ? -8.086 0.456 -7.348 1 96.94 66 ASP B N 1
ATOM 1639 C CA . ASP B 1 66 ? -7.055 -0.547 -7.109 1 96.94 66 ASP B CA 1
ATOM 1640 C C . ASP B 1 66 ? -6.332 -0.294 -5.789 1 96.94 66 ASP B C 1
ATOM 1642 O O . ASP B 1 66 ? -6.086 -1.227 -5.023 1 96.94 66 ASP B O 1
ATOM 1646 N N . PHE B 1 67 ? -6.047 0.964 -5.578 1 98.06 67 PHE B N 1
ATOM 1647 C CA . PHE B 1 67 ? -5.387 1.354 -4.34 1 98.06 67 PHE B CA 1
ATOM 1648 C C . PHE B 1 67 ? -6.262 1.024 -3.135 1 98.06 67 PHE B C 1
ATOM 1650 O O . PHE B 1 67 ? -5.785 0.449 -2.154 1 98.06 67 PHE B O 1
ATOM 1657 N N . ILE B 1 68 ? -7.484 1.357 -3.199 1 97.81 68 ILE B N 1
ATOM 1658 C CA . ILE B 1 68 ? -8.43 1.104 -2.113 1 97.81 68 ILE B CA 1
ATOM 1659 C C . ILE B 1 68 ? -8.523 -0.397 -1.852 1 97.81 68 ILE B C 1
ATOM 1661 O O . ILE B 1 68 ? -8.508 -0.834 -0.698 1 97.81 68 ILE B O 1
ATOM 1665 N N . ARG B 1 69 ? -8.539 -1.21 -2.873 1 97 69 ARG B N 1
ATOM 1666 C CA . ARG B 1 69 ? -8.633 -2.66 -2.725 1 97 69 ARG B CA 1
ATOM 1667 C C . ARG B 1 69 ? -7.402 -3.213 -2.012 1 97 69 ARG B C 1
ATOM 1669 O O . ARG B 1 69 ? -7.523 -3.977 -1.051 1 97 69 ARG B O 1
ATOM 1676 N N . VAL B 1 70 ? -6.277 -2.809 -2.479 1 98.44 70 VAL B N 1
ATOM 1677 C CA . VAL B 1 70 ? -5.023 -3.32 -1.93 1 98.44 70 VAL B CA 1
ATOM 1678 C C . VAL B 1 70 ? -4.883 -2.881 -0.474 1 98.44 70 VAL B C 1
ATOM 1680 O O . VAL B 1 70 ? -4.586 -3.699 0.4 1 98.44 70 VAL B O 1
ATOM 1683 N N . MET B 1 71 ? -5.141 -1.622 -0.181 1 98.44 71 MET B N 1
ATOM 1684 C CA . MET B 1 71 ? -4.941 -1.095 1.166 1 98.44 71 MET B CA 1
ATOM 1685 C C . MET B 1 71 ? -6.035 -1.585 2.109 1 98.44 71 MET B C 1
ATOM 1687 O O . MET B 1 71 ? -5.785 -1.798 3.297 1 98.44 71 MET B O 1
ATOM 1691 N N . ASN B 1 72 ? -7.258 -1.838 1.549 1 98 72 ASN B N 1
ATOM 1692 C CA . ASN B 1 72 ? -8.297 -2.471 2.355 1 98 72 ASN B CA 1
ATOM 1693 C C . ASN B 1 72 ? -7.906 -3.893 2.752 1 98 72 ASN B C 1
ATOM 1695 O O . ASN B 1 72 ? -8.07 -4.285 3.908 1 98 72 ASN B O 1
ATOM 1699 N N . ALA B 1 73 ? -7.438 -4.664 1.789 1 98.06 73 ALA B N 1
ATOM 1700 C CA . ALA B 1 73 ? -6.973 -6.016 2.092 1 98.06 73 ALA B CA 1
ATOM 1701 C C . ALA B 1 73 ? -5.852 -5.992 3.125 1 98.06 73 ALA B C 1
ATOM 1703 O O . ALA B 1 73 ? -5.844 -6.793 4.062 1 98.06 73 ALA B O 1
ATOM 1704 N N . TRP B 1 74 ? -4.891 -5.059 3 1 98.56 74 TRP B N 1
ATOM 1705 C CA . TRP B 1 74 ? -3.797 -4.879 3.951 1 98.56 74 TRP B CA 1
ATOM 1706 C C . TRP B 1 74 ? -4.336 -4.633 5.355 1 98.56 74 TRP B C 1
ATOM 1708 O O . TRP B 1 74 ? -3.879 -5.258 6.32 1 98.56 74 TRP B O 1
ATOM 1718 N N . TYR B 1 75 ? -5.297 -3.785 5.426 1 98.38 75 TYR B N 1
ATOM 1719 C CA . TYR B 1 75 ? -5.941 -3.449 6.691 1 98.38 75 TYR B CA 1
ATOM 1720 C C . TYR B 1 75 ? -6.633 -4.668 7.289 1 98.38 75 TYR B C 1
ATOM 1722 O O . TYR B 1 75 ? -6.445 -4.98 8.469 1 98.38 75 TYR B O 1
ATOM 1730 N N . GLU B 1 76 ? -7.344 -5.395 6.477 1 97.69 76 GLU B N 1
ATOM 1731 C CA . GLU B 1 76 ? -8.148 -6.52 6.945 1 97.69 76 GLU B CA 1
ATOM 1732 C C . GLU B 1 76 ? -7.266 -7.707 7.332 1 97.69 76 GLU B C 1
ATOM 1734 O O . GLU B 1 76 ? -7.676 -8.562 8.117 1 97.69 76 GLU B O 1
ATOM 1739 N N . CYS B 1 77 ? -6.129 -7.723 6.816 1 97.94 77 CYS B N 1
ATOM 1740 C CA . CYS B 1 77 ? -5.164 -8.75 7.195 1 97.94 77 CYS B CA 1
ATOM 1741 C C . CYS B 1 77 ? -4.5 -8.406 8.523 1 97.94 77 CYS B C 1
ATOM 1743 O O . CYS B 1 77 ? -3.654 -9.156 9.008 1 97.94 77 CYS B O 1
ATOM 1745 N N . GLY B 1 78 ? -4.773 -7.273 9.102 1 97.38 78 GLY B N 1
ATOM 1746 C CA . GLY B 1 78 ? -4.234 -6.898 10.398 1 97.38 78 GLY B CA 1
ATOM 1747 C C . GLY B 1 78 ? -2.793 -6.426 10.328 1 97.38 78 GLY B C 1
ATOM 1748 O O . GLY B 1 78 ? -2.031 -6.602 11.281 1 97.38 78 GLY B O 1
ATOM 1749 N N . LYS B 1 79 ? -2.455 -5.758 9.188 1 97.81 79 LYS B N 1
ATOM 1750 C CA . LYS B 1 79 ? -1.053 -5.418 8.969 1 97.81 79 LYS B CA 1
ATOM 1751 C C . LYS B 1 79 ? -0.757 -3.99 9.422 1 97.81 79 LYS B C 1
ATOM 1753 O O . LYS B 1 79 ? 0.386 -3.533 9.344 1 97.81 79 LYS B O 1
ATOM 1758 N N . VAL B 1 80 ? -1.723 -3.309 9.898 1 98.12 80 VAL B N 1
ATOM 1759 C CA . VAL B 1 80 ? -1.56 -1.939 10.383 1 98.12 80 VAL B CA 1
ATOM 1760 C C . VAL B 1 80 ? -2.164 -1.806 11.773 1 98.12 80 VAL B C 1
ATOM 1762 O O . VAL B 1 80 ? -3.184 -2.43 12.078 1 98.12 80 VAL B O 1
ATOM 1765 N N . GLU B 1 81 ? -1.521 -1.049 12.539 1 97.69 81 GLU B N 1
ATOM 1766 C CA . GLU B 1 81 ? -1.95 -0.764 13.906 1 97.69 81 GLU B CA 1
ATOM 1767 C C . GLU B 1 81 ? -1.611 0.67 14.305 1 97.69 81 GLU B C 1
ATOM 1769 O O . GLU B 1 81 ? -0.97 1.396 13.539 1 97.69 81 GLU B O 1
ATOM 1774 N N . ASP B 1 82 ? -2.094 1.069 15.406 1 95.88 82 ASP B N 1
ATOM 1775 C CA . ASP B 1 82 ? -1.717 2.385 15.914 1 95.88 82 ASP B CA 1
ATOM 1776 C C . ASP B 1 82 ? -0.431 2.309 16.734 1 95.88 82 ASP B C 1
ATOM 1778 O O . ASP B 1 82 ? 0.195 1.25 16.828 1 95.88 82 ASP B O 1
ATOM 1782 N N . MET B 1 83 ? -0.027 3.41 17.312 1 92.5 83 MET B N 1
ATOM 1783 C CA . MET B 1 83 ? 1.245 3.531 18.016 1 92.5 83 MET B CA 1
ATOM 1784 C C . MET B 1 83 ? 1.256 2.664 19.266 1 92.5 83 MET B C 1
ATOM 1786 O O . MET B 1 83 ? 2.322 2.301 19.766 1 92.5 83 MET B O 1
ATOM 1790 N N . ASN B 1 84 ? 0.079 2.256 19.703 1 94.06 84 ASN B N 1
ATOM 1791 C CA . ASN B 1 84 ? -0.032 1.445 20.922 1 94.06 84 ASN B CA 1
ATOM 1792 C C . ASN B 1 84 ? -0.278 -0.024 20.594 1 94.06 84 ASN B C 1
ATOM 1794 O O . ASN B 1 84 ? -0.448 -0.847 21.484 1 94.06 84 ASN B O 1
ATOM 1798 N N . GLY B 1 85 ? -0.378 -0.354 19.344 1 94.44 85 GLY B N 1
ATOM 1799 C CA . GLY B 1 85 ? -0.591 -1.729 18.922 1 94.44 85 GLY B CA 1
ATOM 1800 C C . GLY B 1 85 ? -2.059 -2.094 18.797 1 94.44 85 GLY B C 1
ATOM 1801 O O . GLY B 1 85 ? -2.4 -3.268 18.641 1 94.44 85 GLY B O 1
ATOM 1802 N N . ASN B 1 86 ? -2.848 -1.081 18.844 1 95.56 86 ASN B N 1
ATOM 1803 C CA . ASN B 1 86 ? -4.281 -1.318 18.719 1 95.56 86 ASN B CA 1
ATOM 1804 C C . ASN B 1 86 ? -4.75 -1.183 17.266 1 95.56 86 ASN B C 1
ATOM 1806 O O . ASN B 1 86 ? -4.055 -0.592 16.438 1 95.56 86 ASN B O 1
ATOM 1810 N N . LYS B 1 87 ? -5.898 -1.77 17.109 1 94.75 87 LYS B N 1
ATOM 1811 C CA . LYS B 1 87 ? -6.516 -1.635 15.789 1 94.75 87 LYS B CA 1
ATOM 1812 C C . LYS B 1 87 ? -6.988 -0.204 15.547 1 94.75 87 LYS B C 1
ATOM 1814 O O . LYS B 1 87 ? -7.621 0.401 16.406 1 94.75 87 LYS B O 1
ATOM 1819 N N . LEU B 1 88 ? -6.73 0.312 14.367 1 95.19 88 LEU B N 1
ATOM 1820 C CA . LEU B 1 88 ? -7.23 1.597 13.891 1 95.19 88 LEU B CA 1
ATOM 1821 C C . LEU B 1 88 ? -8.602 1.442 13.242 1 95.19 88 LEU B C 1
ATOM 1823 O O . LEU B 1 88 ? -8.961 0.354 12.789 1 95.19 88 LEU B O 1
ATOM 1827 N N . THR B 1 89 ? -9.25 2.57 13.305 1 96.75 89 THR B N 1
ATOM 1828 C CA . THR B 1 89 ? -10.43 2.51 12.445 1 96.75 89 THR B CA 1
ATOM 1829 C C . THR B 1 89 ? -10.023 2.57 10.969 1 96.75 89 THR B C 1
ATOM 1831 O O . THR B 1 89 ? -9.047 3.227 10.617 1 96.75 89 THR B O 1
ATOM 1834 N N . LYS B 1 90 ? -10.789 1.917 10.25 1 97.25 90 LYS B N 1
ATOM 1835 C CA . LYS B 1 90 ? -10.516 1.938 8.812 1 97.25 90 LYS B CA 1
ATOM 1836 C C . LYS B 1 90 ? -10.625 3.354 8.25 1 97.25 90 LYS B C 1
ATOM 1838 O O . LYS B 1 90 ? -9.883 3.725 7.344 1 97.25 90 LYS B O 1
ATOM 1843 N N . LYS B 1 91 ? -11.461 4.148 8.758 1 97.12 91 LYS B N 1
ATOM 1844 C CA . LYS B 1 91 ? -11.633 5.543 8.359 1 97.12 91 LYS B CA 1
ATOM 1845 C C . LYS B 1 91 ? -10.352 6.34 8.578 1 97.12 91 LYS B C 1
ATOM 1847 O O . LYS B 1 91 ? -9.906 7.07 7.691 1 97.12 91 LYS B O 1
ATOM 1852 N N . ASP B 1 92 ? -9.766 6.184 9.727 1 96.56 92 ASP B N 1
ATOM 1853 C CA . ASP B 1 92 ? -8.523 6.883 10.023 1 96.56 92 ASP B CA 1
ATOM 1854 C C . ASP B 1 92 ? -7.395 6.414 9.109 1 96.56 92 ASP B C 1
ATOM 1856 O O . ASP B 1 92 ? -6.613 7.23 8.609 1 96.56 92 ASP B O 1
ATOM 1860 N N . TYR B 1 93 ? -7.367 5.176 8.922 1 97.88 93 TYR B N 1
ATOM 1861 C CA . TYR B 1 93 ? -6.363 4.578 8.047 1 97.88 93 TYR B CA 1
ATOM 1862 C C . TYR B 1 93 ? -6.441 5.168 6.641 1 97.88 93 TYR B C 1
ATOM 1864 O O . TYR B 1 93 ? -5.449 5.68 6.121 1 97.88 93 TYR B O 1
ATOM 1872 N N . PHE B 1 94 ? -7.609 5.266 6.074 1 98.25 94 PHE B N 1
ATOM 1873 C CA . PHE B 1 94 ? -7.77 5.766 4.711 1 98.25 94 PHE B CA 1
ATOM 1874 C C . PHE B 1 94 ? -7.621 7.281 4.668 1 98.25 94 PHE B C 1
ATOM 1876 O O . PHE B 1 94 ? -7.18 7.836 3.656 1 98.25 94 PHE B O 1
ATOM 1883 N N . ASP B 1 95 ? -7.941 7.906 5.734 1 97.69 95 ASP B N 1
ATOM 1884 C CA . ASP B 1 95 ? -7.707 9.344 5.793 1 97.69 95 ASP B CA 1
ATOM 1885 C C . ASP B 1 95 ? -6.219 9.664 5.656 1 97.69 95 ASP B C 1
ATOM 1887 O O . ASP B 1 95 ? -5.832 10.516 4.852 1 97.69 95 ASP B O 1
ATOM 1891 N N . TRP B 1 96 ? -5.453 8.969 6.379 1 97.5 96 TRP B N 1
ATOM 1892 C CA . TRP B 1 96 ? -4.012 9.203 6.344 1 97.5 96 TRP B CA 1
ATOM 1893 C C . TRP B 1 96 ? -3.428 8.797 4.992 1 97.5 96 TRP B C 1
ATOM 1895 O O . TRP B 1 96 ? -2.547 9.484 4.461 1 97.5 96 TRP B O 1
ATOM 1905 N N . LEU B 1 97 ? -3.912 7.734 4.43 1 97.88 97 LEU B N 1
ATOM 1906 C CA . LEU B 1 97 ? -3.482 7.355 3.09 1 97.88 97 LEU B CA 1
ATOM 1907 C C . LEU B 1 97 ? -3.854 8.438 2.076 1 97.88 97 LEU B C 1
ATOM 1909 O O . LEU B 1 97 ? -3.049 8.781 1.208 1 97.88 97 LEU B O 1
ATOM 1913 N N . GLY B 1 98 ? -5.051 8.883 2.223 1 98.06 98 GLY B N 1
ATOM 1914 C CA . GLY B 1 98 ? -5.496 9.953 1.344 1 98.06 98 GLY B CA 1
ATOM 1915 C C . GLY B 1 98 ? -4.645 11.203 1.445 1 98.06 98 GLY B C 1
ATOM 1916 O O . GLY B 1 98 ? -4.305 11.812 0.43 1 98.06 98 GLY B O 1
ATOM 1917 N N . ARG B 1 99 ? -4.254 11.547 2.596 1 96.94 99 ARG B N 1
ATOM 1918 C CA . ARG B 1 99 ? -3.379 12.703 2.809 1 96.94 99 ARG B CA 1
ATOM 1919 C C . ARG B 1 99 ? -2.016 12.477 2.162 1 96.94 99 ARG B C 1
ATOM 1921 O O . ARG B 1 99 ? -1.459 13.391 1.547 1 96.94 99 ARG B O 1
ATOM 1928 N N . LEU B 1 100 ? -1.532 11.336 2.311 1 97.38 100 LEU B N 1
ATOM 1929 C CA . LEU B 1 100 ? -0.217 11.023 1.76 1 97.38 100 LEU B CA 1
ATOM 1930 C C . LEU B 1 100 ? -0.224 11.133 0.239 1 97.38 100 LEU B C 1
ATOM 1932 O O . LEU B 1 100 ? 0.708 11.688 -0.352 1 97.38 100 LEU B O 1
ATOM 1936 N N . PHE B 1 101 ? -1.263 10.633 -0.364 1 97.5 101 PHE B N 1
ATOM 1937 C CA . PHE B 1 101 ? -1.289 10.531 -1.818 1 97.5 101 PHE B CA 1
ATOM 1938 C C . PHE B 1 101 ? -2.107 11.664 -2.424 1 97.5 101 PHE B C 1
ATOM 1940 O O . PHE B 1 101 ? -2.41 11.648 -3.619 1 97.5 101 PHE B O 1
ATOM 1947 N N . ASN B 1 102 ? -2.564 12.57 -1.597 1 95.81 102 ASN B N 1
ATOM 1948 C CA . ASN B 1 102 ? -3.283 13.766 -2.043 1 95.81 102 ASN B CA 1
ATOM 1949 C C . ASN B 1 102 ? -4.555 13.398 -2.803 1 95.81 102 ASN B C 1
ATOM 1951 O O . ASN B 1 102 ? -4.812 13.93 -3.883 1 95.81 102 ASN B O 1
ATOM 1955 N N . ILE B 1 103 ? -5.312 12.492 -2.254 1 96.19 103 ILE B N 1
ATOM 1956 C CA . ILE B 1 103 ? -6.582 12.055 -2.822 1 96.19 103 ILE B CA 1
ATOM 1957 C C . ILE B 1 103 ? -7.629 11.93 -1.715 1 96.19 103 ILE B C 1
ATOM 1959 O O . ILE B 1 103 ? -7.309 11.516 -0.598 1 96.19 103 ILE B O 1
ATOM 1963 N N . ASP B 1 104 ? -8.789 12.281 -2.102 1 96.06 104 ASP B N 1
ATOM 1964 C CA . ASP B 1 104 ? -9.891 12.086 -1.164 1 96.06 104 ASP B CA 1
ATOM 1965 C C . ASP B 1 104 ? -10.328 10.617 -1.133 1 96.06 104 ASP B C 1
ATOM 1967 O O . ASP B 1 104 ? -10.828 10.094 -2.131 1 96.06 104 ASP B O 1
ATOM 1971 N N . LEU B 1 105 ? -10.188 9.984 0.089 1 97.44 105 LEU B N 1
ATOM 1972 C CA . LEU B 1 105 ? -10.586 8.594 0.239 1 97.44 105 LEU B CA 1
ATOM 1973 C C . LEU B 1 105 ? -11.719 8.453 1.258 1 97.44 105 LEU B C 1
ATOM 1975 O O . LEU B 1 105 ? -11.922 7.379 1.818 1 97.44 105 LEU B O 1
ATOM 1979 N N . SER B 1 106 ? -12.414 9.484 1.533 1 96.56 106 SER B N 1
ATOM 1980 C CA . SER B 1 106 ? -13.516 9.453 2.49 1 96.56 106 SER B CA 1
ATOM 1981 C C . SER B 1 106 ? -14.625 8.516 2.02 1 96.56 106 SER B C 1
ATOM 1983 O O . SER B 1 106 ? -15.367 7.965 2.834 1 96.56 106 SER B O 1
ATOM 1985 N N . GLY B 1 107 ? -14.75 8.273 0.712 1 96.94 107 GLY B N 1
ATOM 1986 C CA . GLY B 1 107 ? -15.766 7.402 0.14 1 96.94 107 GLY B CA 1
ATOM 1987 C C . GLY B 1 107 ? -15.273 5.988 -0.106 1 96.94 107 GLY B C 1
ATOM 1988 O O . GLY B 1 107 ? -15.844 5.262 -0.926 1 96.94 107 GLY B O 1
ATOM 1989 N N . TYR B 1 108 ? -14.219 5.582 0.565 1 96.75 108 TYR B N 1
ATOM 1990 C CA . TYR B 1 108 ? -13.586 4.305 0.262 1 96.75 108 TYR B CA 1
ATOM 1991 C C . TYR B 1 108 ? -14.57 3.156 0.42 1 96.75 108 TYR B C 1
ATOM 1993 O O . TYR B 1 108 ? -14.555 2.199 -0.358 1 96.75 108 TYR B O 1
ATOM 2001 N N . SER B 1 109 ? -15.438 3.189 1.418 1 95.38 109 SER B N 1
ATOM 2002 C CA . SER B 1 109 ? -16.375 2.107 1.665 1 95.38 109 SER B CA 1
ATOM 2003 C C . SER B 1 109 ? -17.375 1.97 0.518 1 95.38 109 SER B C 1
ATOM 2005 O O . SER B 1 109 ? -17.656 0.859 0.062 1 95.38 109 SER B O 1
ATOM 2007 N N . ASN B 1 110 ? -17.828 3.076 0.082 1 94.62 110 ASN B N 1
ATOM 2008 C CA . ASN B 1 110 ? -18.734 3.072 -1.059 1 94.62 110 ASN B CA 1
ATOM 2009 C C . ASN B 1 110 ? -18.031 2.631 -2.338 1 94.62 110 ASN B C 1
ATOM 2011 O O . ASN B 1 110 ? -18.594 1.875 -3.133 1 94.62 110 ASN B O 1
ATOM 2015 N N . ASP B 1 111 ? -16.891 3.162 -2.557 1 93.06 111 ASP B N 1
ATOM 2016 C CA . ASP B 1 111 ? -16.109 2.76 -3.719 1 93.06 111 ASP B CA 1
ATOM 2017 C C . ASP B 1 111 ? -15.906 1.246 -3.746 1 93.06 111 ASP B C 1
ATOM 2019 O O . ASP B 1 111 ? -16.078 0.61 -4.789 1 93.06 111 ASP B O 1
ATOM 2023 N N . LEU B 1 112 ? -15.586 0.704 -2.578 1 92.44 112 LEU B N 1
ATOM 2024 C CA . LEU B 1 112 ? -15.367 -0.734 -2.467 1 92.44 112 LEU B CA 1
ATOM 2025 C C . LEU B 1 112 ? -16.656 -1.503 -2.744 1 92.44 112 LEU B C 1
ATOM 2027 O O . LEU B 1 112 ? -16.656 -2.449 -3.535 1 92.44 112 LEU B O 1
ATOM 2031 N N . SER B 1 113 ? -17.688 -1.113 -2.127 1 90.25 113 SER B N 1
ATOM 2032 C CA . SER B 1 113 ? -18.969 -1.772 -2.299 1 90.25 113 SER B CA 1
ATOM 2033 C C . SER B 1 113 ? -19.422 -1.744 -3.758 1 90.25 113 SER B C 1
ATOM 2035 O O . SER B 1 113 ? -19.859 -2.76 -4.297 1 90.25 113 SER B O 1
ATOM 2037 N N . ASN B 1 114 ? -19.203 -0.657 -4.414 1 88.81 114 ASN B N 1
ATOM 2038 C CA . ASN B 1 114 ? -19.594 -0.511 -5.809 1 88.81 114 ASN B CA 1
ATOM 2039 C C . ASN B 1 114 ? -18.734 -1.364 -6.73 1 88.81 114 ASN B C 1
ATOM 2041 O O . ASN B 1 114 ? -19.219 -1.903 -7.727 1 88.81 114 ASN B O 1
ATOM 2045 N N . SER B 1 115 ? -17.531 -1.429 -6.363 1 84.94 115 SER B N 1
ATOM 2046 C CA . SER B 1 115 ? -16.594 -2.154 -7.211 1 84.94 115 SER B CA 1
ATOM 2047 C C . SER B 1 115 ? -16.766 -3.662 -7.051 1 84.94 115 SER B C 1
ATOM 2049 O O . SER B 1 115 ? -16.312 -4.434 -7.902 1 84.94 115 SER B O 1
ATOM 2051 N N . MET B 1 116 ? -17.359 -4.066 -5.977 1 81.69 116 MET B N 1
ATOM 2052 C CA . MET B 1 116 ? -17.547 -5.488 -5.699 1 81.69 116 MET B CA 1
ATOM 2053 C C . MET B 1 116 ? -18.953 -5.93 -6.074 1 81.69 116 MET B C 1
ATOM 2055 O O . MET B 1 116 ? -19.344 -7.082 -5.848 1 81.69 116 MET B O 1
ATOM 2059 N N . SER B 1 117 ? -19.609 -5.078 -6.668 1 76.12 117 SER B N 1
ATOM 2060 C CA . SER B 1 117 ? -20.969 -5.426 -7.062 1 76.12 117 SER B CA 1
ATOM 2061 C C . SER B 1 117 ? -20.969 -6.574 -8.07 1 76.12 117 SER B C 1
ATOM 2063 O O . SER B 1 117 ? -19.984 -6.785 -8.781 1 76.12 117 SER B O 1
ATOM 2065 N N . SER B 1 118 ? -22.016 -7.277 -7.969 1 67.88 118 SER B N 1
ATOM 2066 C CA . SER B 1 118 ? -22.203 -8.484 -8.766 1 67.88 118 SER B CA 1
ATOM 2067 C C . SER B 1 118 ? -22.094 -8.195 -10.258 1 67.88 118 SER B C 1
ATOM 2069 O O . SER B 1 118 ? -21.828 -9.094 -11.055 1 67.88 118 SER B O 1
ATOM 2071 N N . SER B 1 119 ? -22.203 -7.035 -10.578 1 74.06 119 SER B N 1
ATOM 2072 C CA . SER B 1 119 ? -22.172 -6.688 -11.992 1 74.06 119 SER B CA 1
ATOM 2073 C C . SER B 1 119 ? -20.734 -6.617 -12.508 1 74.06 119 SER B C 1
ATOM 2075 O O . SER B 1 119 ? -20.5 -6.566 -13.711 1 74.06 119 SER B O 1
ATOM 2077 N N . VAL B 1 120 ? -19.844 -6.668 -11.555 1 70.81 120 VAL B N 1
ATOM 2078 C CA . VAL B 1 120 ? -18.438 -6.617 -11.938 1 70.81 120 VAL B CA 1
ATOM 2079 C C . VAL B 1 120 ? -17.797 -7.996 -11.766 1 70.81 120 VAL B C 1
ATOM 2081 O O . VAL B 1 120 ? -17.875 -8.586 -10.688 1 70.81 120 VAL B O 1
ATOM 2084 N N . ALA B 1 121 ? -17.297 -8.523 -12.812 1 78.19 121 ALA B N 1
ATOM 2085 C CA . ALA B 1 121 ? -16.625 -9.812 -12.773 1 78.19 121 ALA B CA 1
ATOM 2086 C C . ALA B 1 121 ? -15.492 -9.82 -11.742 1 78.19 121 ALA B C 1
ATOM 2088 O O . ALA B 1 121 ? -14.766 -8.836 -11.617 1 78.19 121 ALA B O 1
ATOM 2089 N N . TYR B 1 122 ? -15.398 -10.852 -10.953 1 81.25 122 TYR B N 1
ATOM 2090 C CA . TYR B 1 122 ? -14.406 -10.977 -9.898 1 81.25 122 TYR B CA 1
ATOM 2091 C C . TYR B 1 122 ? -12.992 -10.836 -10.453 1 81.25 122 TYR B C 1
ATOM 2093 O O . TYR B 1 122 ? -12.117 -10.266 -9.805 1 81.25 122 TYR B O 1
ATOM 2101 N N . GLU B 1 123 ? -12.844 -11.289 -11.633 1 80.62 123 GLU B N 1
ATOM 2102 C CA . GLU B 1 123 ? -11.531 -11.219 -12.273 1 80.62 123 GLU B CA 1
ATOM 2103 C C . GLU B 1 123 ? -11.055 -9.773 -12.391 1 80.62 123 GLU B C 1
ATOM 2105 O O . GLU B 1 123 ? -9.867 -9.484 -12.203 1 80.62 123 GLU B O 1
ATOM 2110 N N . LYS B 1 124 ? -11.961 -8.922 -12.617 1 83.81 124 LYS B N 1
ATOM 2111 C CA . LYS B 1 124 ? -11.609 -7.508 -12.75 1 83.81 124 LYS B CA 1
ATOM 2112 C C . LYS B 1 124 ? -11.25 -6.898 -11.398 1 83.81 124 LYS B C 1
ATOM 2114 O O . LYS B 1 124 ? -10.383 -6.027 -11.32 1 83.81 124 LYS B O 1
ATOM 2119 N N . GLN B 1 125 ? -11.875 -7.434 -10.398 1 84.94 125 GLN B N 1
ATOM 2120 C CA . GLN B 1 125 ? -11.664 -6.91 -9.047 1 84.94 125 GLN B CA 1
ATOM 2121 C C . GLN B 1 125 ? -10.336 -7.398 -8.477 1 84.94 125 GLN B C 1
ATOM 2123 O O . GLN B 1 125 ? -9.711 -6.707 -7.672 1 84.94 125 GLN B O 1
ATOM 2128 N N . SER B 1 126 ? -9.984 -8.562 -8.914 1 91.94 126 SER B N 1
ATOM 2129 C CA . SER B 1 126 ? -8.812 -9.172 -8.305 1 91.94 126 SER B CA 1
ATOM 2130 C C . SER B 1 126 ? -7.562 -8.922 -9.148 1 91.94 126 SER B C 1
ATOM 2132 O O . SER B 1 126 ? -6.453 -9.281 -8.742 1 91.94 126 SER B O 1
ATOM 2134 N N . ARG B 1 127 ? -7.699 -8.273 -10.297 1 94.44 127 ARG B N 1
ATOM 2135 C CA . ARG B 1 127 ? -6.629 -8.109 -11.273 1 94.44 127 ARG B CA 1
ATOM 2136 C C . ARG B 1 127 ? -5.426 -7.406 -10.656 1 94.44 127 ARG B C 1
ATOM 2138 O O . ARG B 1 127 ? -4.281 -7.719 -10.977 1 94.44 127 ARG B O 1
ATOM 2145 N N . ILE B 1 128 ? -5.703 -6.5 -9.781 1 97 128 ILE B N 1
ATOM 2146 C CA . ILE B 1 128 ? -4.621 -5.695 -9.227 1 97 128 ILE B CA 1
ATOM 2147 C C . ILE B 1 128 ? -3.703 -6.578 -8.383 1 97 128 ILE B C 1
ATOM 2149 O O . ILE B 1 128 ? -2.484 -6.391 -8.383 1 97 128 ILE B O 1
ATOM 2153 N N . PHE B 1 129 ? -4.18 -7.535 -7.738 1 97.62 129 PHE B N 1
ATOM 2154 C CA . PHE B 1 129 ? -3.365 -8.43 -6.922 1 97.62 129 PHE B CA 1
ATOM 2155 C C . PHE B 1 129 ? -2.477 -9.305 -7.793 1 97.62 129 PHE B C 1
ATOM 2157 O O . PHE B 1 129 ? -1.302 -9.508 -7.484 1 97.62 129 PHE B O 1
ATOM 2164 N N . ASP B 1 130 ? -3.037 -9.742 -8.914 1 97.12 130 ASP B N 1
ATOM 2165 C CA . ASP B 1 130 ? -2.25 -10.516 -9.875 1 97.12 130 ASP B CA 1
ATOM 2166 C C . ASP B 1 130 ? -1.176 -9.648 -10.523 1 97.12 130 ASP B C 1
ATOM 2168 O O . ASP B 1 130 ? -0.035 -10.086 -10.688 1 97.12 130 ASP B O 1
ATOM 2172 N N . GLU B 1 131 ? -1.598 -8.5 -10.906 1 97.88 131 GLU B N 1
ATOM 2173 C CA . GLU B 1 131 ? -0.659 -7.559 -11.516 1 97.88 131 GLU B CA 1
ATOM 2174 C C . GLU B 1 131 ? 0.536 -7.305 -10.602 1 97.88 131 GLU B C 1
ATOM 2176 O O . GLU B 1 131 ? 1.685 -7.348 -11.047 1 97.88 131 GLU B O 1
ATOM 2181 N N . LEU B 1 132 ? 0.304 -7.062 -9.336 1 98.12 132 LEU B N 1
ATOM 2182 C CA . LEU B 1 132 ? 1.377 -6.797 -8.383 1 98.12 132 LEU B CA 1
ATOM 2183 C C . LEU B 1 132 ? 2.252 -8.031 -8.188 1 98.12 132 LEU B C 1
ATOM 2185 O O . LEU B 1 132 ? 3.479 -7.922 -8.117 1 98.12 132 LEU B O 1
ATOM 2189 N N . LYS B 1 133 ? 1.646 -9.148 -8.102 1 97.25 133 LYS B N 1
ATOM 2190 C CA . LYS B 1 133 ? 2.395 -10.391 -7.953 1 97.25 133 LYS B CA 1
ATOM 2191 C C . LYS B 1 133 ? 3.299 -10.641 -9.156 1 97.25 133 LYS B C 1
ATOM 2193 O O . LYS B 1 133 ? 4.473 -10.984 -9 1 97.25 133 LYS B O 1
ATOM 2198 N N . TRP B 1 134 ? 2.752 -10.445 -10.328 1 96.81 134 TRP B N 1
ATOM 2199 C CA . TRP B 1 134 ? 3.521 -10.633 -11.555 1 96.81 134 TRP B CA 1
ATOM 2200 C C . TRP B 1 134 ? 4.695 -9.664 -11.609 1 96.81 134 TRP B C 1
ATOM 2202 O O . TRP B 1 134 ? 5.805 -10.039 -11.992 1 96.81 134 TRP B O 1
ATOM 2212 N N . LYS B 1 135 ? 4.441 -8.484 -11.289 1 96.62 135 LYS B N 1
ATOM 2213 C CA . LYS B 1 135 ? 5.523 -7.5 -11.281 1 96.62 135 LYS B CA 1
ATOM 2214 C C . LYS B 1 135 ? 6.637 -7.91 -10.328 1 96.62 135 LYS B C 1
ATOM 2216 O O . LYS B 1 135 ? 7.816 -7.777 -10.648 1 96.62 135 LYS B O 1
ATOM 2221 N N . ASN B 1 136 ? 6.254 -8.375 -9.141 1 94.69 136 ASN B N 1
ATOM 2222 C CA . ASN B 1 136 ? 7.238 -8.875 -8.18 1 94.69 136 ASN B CA 1
ATOM 2223 C C . ASN B 1 136 ? 8.055 -10.023 -8.758 1 94.69 136 ASN B C 1
ATOM 2225 O O . ASN B 1 136 ? 9.266 -10.102 -8.555 1 94.69 136 ASN B O 1
ATOM 2229 N N . GLU B 1 137 ? 7.402 -10.859 -9.453 1 92.56 137 GLU B N 1
ATOM 2230 C CA . GLU B 1 137 ? 8.07 -11.984 -10.102 1 92.56 137 GLU B CA 1
ATOM 2231 C C . GLU B 1 137 ? 9.055 -11.5 -11.156 1 92.56 137 GLU B C 1
ATOM 2233 O O . GLU B 1 137 ? 10.172 -12.016 -11.258 1 92.56 137 GLU B O 1
ATOM 2238 N N . GLU B 1 138 ? 8.641 -10.547 -11.914 1 92.75 138 GLU B N 1
ATOM 2239 C CA . GLU B 1 138 ? 9.531 -9.969 -12.914 1 92.75 138 GLU B CA 1
ATOM 2240 C C . GLU B 1 138 ? 10.789 -9.398 -12.273 1 92.75 138 GLU B C 1
ATOM 2242 O O . GLU B 1 138 ? 11.891 -9.594 -12.781 1 92.75 138 GLU B O 1
ATOM 2247 N N . ILE B 1 139 ? 10.617 -8.727 -11.25 1 87.88 139 ILE B N 1
ATOM 2248 C CA . ILE B 1 139 ? 11.734 -8.109 -10.539 1 87.88 139 ILE B CA 1
ATOM 2249 C C . ILE B 1 139 ? 12.664 -9.195 -10 1 87.88 139 ILE B C 1
ATOM 2251 O O . ILE B 1 139 ? 13.891 -9.07 -10.094 1 87.88 139 ILE B O 1
ATOM 2255 N N . PHE B 1 140 ? 12.062 -10.195 -9.477 1 83.19 140 PHE B N 1
ATOM 2256 C CA . PHE B 1 140 ? 12.82 -11.32 -8.953 1 83.19 140 PHE B CA 1
ATOM 2257 C C . PHE B 1 140 ? 13.648 -11.977 -10.055 1 83.19 140 PHE B C 1
ATOM 2259 O O . PHE B 1 140 ? 14.82 -12.305 -9.844 1 83.19 140 PHE B O 1
ATOM 2266 N N . ASN B 1 141 ? 13.094 -12.094 -11.156 1 84.38 141 ASN B N 1
ATOM 2267 C CA . ASN B 1 141 ? 13.734 -12.797 -12.258 1 84.38 141 ASN B CA 1
ATOM 2268 C C . ASN B 1 141 ? 14.75 -11.914 -12.977 1 84.38 141 ASN B C 1
ATOM 2270 O O . ASN B 1 141 ? 15.562 -12.406 -13.758 1 84.38 141 ASN B O 1
ATOM 2274 N N . SER B 1 142 ? 14.672 -10.734 -12.773 1 80.88 142 SER B N 1
ATOM 2275 C CA . SER B 1 142 ? 15.594 -9.812 -13.43 1 80.88 142 SER B CA 1
ATOM 2276 C C . SER B 1 142 ? 16.859 -9.617 -12.609 1 80.88 142 SER B C 1
ATOM 2278 O O . SER B 1 142 ? 17.797 -8.93 -13.039 1 80.88 142 SER B O 1
ATOM 2280 N N . LYS B 1 143 ? 17 -10.219 -11.57 1 71.5 143 LYS B N 1
ATOM 2281 C CA . LYS B 1 143 ? 18.203 -10.148 -10.75 1 71.5 143 LYS B CA 1
ATOM 2282 C C . LYS B 1 143 ? 19.172 -11.281 -11.086 1 71.5 143 LYS B C 1
ATOM 2284 O O . LYS B 1 143 ? 18.75 -12.375 -11.469 1 71.5 143 LYS B O 1
#

Organism: NCBI:txid165179

Secondary structure (DSSP, 8-state):
--------------------------------------------TTTTT------EE--STTHHHHHHHHHHHHHHTT-EE-TTSPPPPHHHHHHHHHHHHT---TTHHHHHHHHTSTTS-HHHHHHHHHHHHHHHHHHHHT-/----------------S---------------------------TTTTT------EE--STTHHHHHHHHHHHHHHTT-EE-TTSPPPPHHHHHHHHHHHHT---TTHHHHHHHHTSTTS-HHHHHHHHHHHHHHHHHHHHT-

Sequence (286 aa):
MSSIVNNFAENSVTMNAGSTMNGDVHIENVNQGKDEGNTTETTNDSEQKQLKSPLRLSRKKGTKIDFIRVMNAWYECGKVEDMNGNKLTKKDYFDWLGRLFNIDLSGYSNDLSNSMSSSVAYEKQSRIFDELKWKNEEIFNSKMSSIVNNFAENSVTMNAGSTMNGDVHIENVNQGKDEGNTTETTNDSEQKQLKSPLRLSRKKGTKIDFIRVMNAWYECGKVEDMNGNKLTKKDYFDWLGRLFNIDLSGYSNDLSNSMSSSVAYEKQSRIFDELKWKNEEIFNSK

Radius of gyration: 39.45 Å; Cα contacts (8 Å, |Δi|>4): 209; chains: 2; bounding box: 130×80×102 Å

Solvent-accessible surface area (backbone atoms only — not comparable to full-atom values): 17706 Å² total; per-residue (Å²): 135,80,80,79,76,77,76,73,79,68,90,69,78,75,74,78,83,76,81,78,75,82,68,82,76,80,74,78,78,74,79,72,73,80,68,75,70,70,70,66,70,67,65,56,68,68,62,79,56,58,71,80,50,59,42,22,62,29,85,53,87,63,42,65,61,46,48,49,50,54,53,48,21,41,50,74,69,55,46,47,16,28,85,86,70,40,82,62,55,69,67,58,54,35,47,54,51,16,37,46,31,69,41,90,40,88,54,47,68,57,53,49,53,63,56,60,29,86,86,42,60,62,66,72,66,47,40,58,38,51,52,36,43,50,45,44,49,52,57,56,67,71,102,133,81,76,75,75,75,79,72,80,66,90,68,77,74,77,77,83,74,80,78,75,81,69,82,75,77,72,76,77,71,81,71,72,77,67,75,69,71,71,65,71,71,65,57,66,70,59,77,55,56,70,80,49,59,41,20,63,30,88,54,87,62,43,66,60,46,47,51,52,54,53,47,19,43,49,74,69,55,47,45,17,28,86,84,69,40,82,60,55,68,68,59,52,35,48,53,51,15,36,46,30,70,43,91,40,87,56,48,68,57,53,48,56,62,55,59,29,86,87,44,60,63,67,70,65,48,41,56,38,53,51,36,42,51,46,45,48,50,56,56,67,70,102